Protein AF-A0A7S0JX53-F1 (afdb_monomer)

Organism: Cafeteria roenbergensis (NCBI:txid33653)

Mean predicted aligned error: 8.49 Å

Secondary structure (DSSP, 8-state):
-PPPPHHHHHHHHHHHTT-SSHHHHHHHHHHHHHHHIIIIIHHHHTTT---SSEEEEHHHHHTT---TT-PPPS-GGGGEEEEE-HHHHHHHHHHTTHHHHHHHHHHH---HHHHHHHHHHIIIIIS-TTS-HHHHHHHHHHHHHT--HHHHHHHHHHHHHHHHHHTSPPPPPS---

Structure (mmCIF, N/CA/C/O backbone):
data_AF-A0A7S0JX53-F1
#
_entry.id   AF-A0A7S0JX53-F1
#
loop_
_atom_site.group_PDB
_atom_site.id
_atom_site.type_symbol
_atom_site.label_atom_id
_atom_site.label_alt_id
_atom_site.label_comp_id
_atom_site.label_asym_id
_atom_site.label_entity_id
_atom_site.label_seq_id
_atom_site.pdbx_PDB_ins_code
_atom_site.Cartn_x
_atom_site.Cartn_y
_atom_site.Cartn_z
_atom_site.occupancy
_atom_site.B_iso_or_equiv
_atom_site.auth_seq_id
_atom_site.auth_comp_id
_atom_site.auth_asym_id
_atom_site.auth_atom_id
_atom_site.pdbx_PDB_model_num
ATOM 1 N N . ARG A 1 1 ? -10.192 -18.273 -23.465 1.00 41.59 1 ARG A N 1
ATOM 2 C CA . ARG A 1 1 ? -10.602 -17.527 -22.249 1.00 41.59 1 ARG A CA 1
ATOM 3 C C . ARG A 1 1 ? -10.005 -16.135 -22.372 1.00 41.59 1 ARG A C 1
ATOM 5 O O . ARG A 1 1 ? -8.791 -16.063 -22.488 1.00 41.59 1 ARG A O 1
ATOM 12 N N . ALA A 1 2 ? -10.813 -15.077 -22.441 1.00 48.72 2 ALA A N 1
ATOM 13 C CA . ALA A 1 2 ? -10.278 -13.715 -22.409 1.00 48.72 2 ALA A CA 1
ATOM 14 C C . ALA A 1 2 ? -9.595 -13.493 -21.048 1.00 48.72 2 ALA A C 1
ATOM 16 O O . ALA A 1 2 ? -10.185 -13.804 -20.013 1.00 48.72 2 ALA A O 1
ATOM 17 N N . SER A 1 3 ? -8.338 -13.054 -21.048 1.00 57.72 3 SER A N 1
ATOM 18 C CA . SER A 1 3 ? -7.619 -12.687 -19.829 1.00 57.72 3 SER A CA 1
ATOM 19 C C . SER A 1 3 ? -8.203 -11.382 -19.294 1.00 57.72 3 SER A C 1
ATOM 21 O O . SER A 1 3 ? -8.186 -10.380 -20.005 1.00 57.72 3 SER A O 1
ATOM 23 N N . VAL A 1 4 ? -8.727 -11.386 -18.068 1.00 66.94 4 VAL A N 1
ATOM 24 C CA . VAL A 1 4 ? -9.159 -10.148 -17.405 1.00 66.94 4 VAL A CA 1
ATOM 25 C C . VAL A 1 4 ? -7.912 -9.292 -17.134 1.00 66.94 4 VAL A C 1
ATOM 27 O O . VAL A 1 4 ? -6.962 -9.815 -16.544 1.00 66.94 4 VAL A O 1
ATOM 30 N N . PRO A 1 5 ? -7.875 -8.017 -17.559 1.00 78.25 5 PRO A N 1
ATOM 31 C CA . PRO A 1 5 ? -6.771 -7.115 -17.256 1.00 78.25 5 PRO A CA 1
ATOM 32 C C . PRO A 1 5 ? -6.529 -7.006 -15.747 1.00 78.25 5 PRO A C 1
ATOM 34 O O . PRO A 1 5 ? -7.465 -6.871 -14.960 1.00 78.25 5 PRO A O 1
ATOM 37 N N . MET A 1 6 ? -5.261 -7.015 -15.327 1.00 77.19 6 MET A N 1
ATOM 38 C CA . MET A 1 6 ? -4.889 -6.880 -13.911 1.00 77.19 6 MET A CA 1
ATOM 39 C C . MET A 1 6 ? -5.474 -5.607 -13.278 1.00 77.19 6 MET A C 1
ATOM 41 O O . MET A 1 6 ? -5.893 -5.636 -12.123 1.00 77.19 6 MET A O 1
ATOM 45 N N . ALA A 1 7 ? -5.556 -4.514 -14.042 1.00 79.00 7 ALA A N 1
ATOM 46 C CA . ALA A 1 7 ? -6.152 -3.256 -13.598 1.00 79.00 7 ALA A CA 1
ATOM 47 C C . ALA A 1 7 ? -7.625 -3.414 -13.178 1.00 79.00 7 ALA A C 1
ATOM 49 O O . ALA A 1 7 ? -8.011 -2.905 -12.127 1.00 79.00 7 ALA A O 1
ATOM 50 N N . ASP A 1 8 ? -8.415 -4.185 -13.929 1.00 84.44 8 ASP A N 1
ATOM 51 C CA . ASP A 1 8 ? -9.835 -4.410 -13.634 1.00 84.44 8 ASP A CA 1
ATOM 52 C C . ASP A 1 8 ? -10.011 -5.247 -12.363 1.00 84.44 8 ASP A C 1
ATOM 54 O O . ASP A 1 8 ? -10.883 -4.975 -11.534 1.00 84.44 8 ASP A O 1
ATOM 58 N N . VAL A 1 9 ? -9.137 -6.240 -12.162 1.00 85.94 9 VAL A N 1
ATOM 59 C CA . VAL A 1 9 ? -9.118 -7.046 -10.933 1.00 85.94 9 VAL A CA 1
ATOM 60 C C . VAL A 1 9 ? -8.765 -6.176 -9.727 1.00 85.94 9 VAL A C 1
ATOM 62 O O . VAL A 1 9 ? -9.438 -6.250 -8.699 1.00 85.94 9 VAL A O 1
ATOM 65 N N . LEU A 1 10 ? -7.741 -5.325 -9.842 1.00 87.75 10 LEU A N 1
ATOM 66 C CA . LEU A 1 10 ? -7.345 -4.426 -8.759 1.00 87.75 10 LEU A CA 1
ATOM 67 C C . LEU A 1 10 ? -8.442 -3.408 -8.447 1.00 87.75 10 LEU A C 1
ATOM 69 O O . LEU A 1 10 ? -8.732 -3.192 -7.272 1.00 87.75 10 LEU A O 1
ATOM 73 N N . ALA A 1 11 ? -9.099 -2.848 -9.463 1.00 88.44 11 ALA A N 1
ATOM 74 C CA . ALA A 1 11 ? -10.232 -1.946 -9.278 1.00 88.44 11 ALA A CA 1
ATOM 75 C C . ALA A 1 11 ? -11.382 -2.632 -8.519 1.00 88.44 11 ALA A C 1
ATOM 77 O O . ALA A 1 11 ? -11.898 -2.081 -7.546 1.00 88.44 11 ALA A O 1
ATOM 78 N N . ALA A 1 12 ? -11.721 -3.874 -8.880 1.00 90.56 12 ALA A N 1
ATOM 79 C CA . ALA A 1 12 ? -12.748 -4.647 -8.182 1.00 90.56 12 ALA A CA 1
ATOM 80 C C . ALA A 1 12 ? -12.392 -4.918 -6.706 1.00 90.56 12 ALA A C 1
ATOM 82 O O . ALA A 1 12 ? -13.258 -4.846 -5.831 1.00 90.56 12 ALA A O 1
ATOM 83 N N . VAL A 1 13 ? -11.120 -5.199 -6.395 1.00 92.38 13 VAL A N 1
ATOM 84 C CA . VAL A 1 13 ? -10.652 -5.319 -4.999 1.00 92.38 13 VAL A CA 1
ATOM 85 C C . VAL A 1 13 ? -10.682 -3.959 -4.288 1.00 92.38 13 VAL A C 1
ATOM 87 O O . VAL A 1 13 ? -11.046 -3.892 -3.114 1.00 92.38 13 VAL A O 1
ATOM 90 N N . GLY A 1 14 ? -10.367 -2.874 -4.997 1.00 91.88 14 GLY A N 1
ATOM 91 C CA . GLY A 1 14 ? -10.471 -1.494 -4.518 1.00 91.88 14 GLY A CA 1
ATOM 92 C C . GLY A 1 14 ? -11.865 -1.147 -4.005 1.00 91.88 14 GLY A C 1
ATOM 93 O O . GLY A 1 14 ? -11.999 -0.617 -2.903 1.00 91.88 14 GLY A O 1
ATOM 94 N N . GLU A 1 15 ? -12.914 -1.528 -4.733 1.00 92.38 15 GLU A N 1
ATOM 95 C CA . GLU A 1 15 ? -14.293 -1.297 -4.286 1.00 92.38 15 GLU A CA 1
ATOM 96 C C . GLU A 1 15 ? -14.630 -2.067 -3.001 1.00 92.38 15 GLU A C 1
ATOM 98 O O . GLU A 1 15 ? -15.291 -1.543 -2.101 1.00 92.38 15 GLU A O 1
ATOM 103 N N . ARG A 1 16 ? -14.072 -3.271 -2.827 1.00 94.06 16 ARG A N 1
ATOM 104 C CA . ARG A 1 16 ? -14.236 -4.058 -1.592 1.00 94.06 16 ARG A CA 1
ATOM 105 C C . ARG A 1 16 ? -13.545 -3.431 -0.379 1.00 94.06 16 ARG A C 1
ATOM 107 O O . ARG A 1 16 ? -13.939 -3.709 0.752 1.00 94.06 16 ARG A O 1
ATOM 114 N N . ALA A 1 17 ? -12.574 -2.536 -0.571 1.00 92.25 17 ALA A N 1
ATOM 115 C CA . ALA A 1 17 ? -11.992 -1.765 0.530 1.00 92.25 17 ALA A CA 1
ATOM 116 C C . ALA A 1 17 ? -12.999 -0.784 1.168 1.00 92.25 17 ALA A C 1
ATOM 118 O O . ALA A 1 17 ? -12.771 -0.309 2.282 1.00 92.25 17 ALA A O 1
ATOM 119 N N . ARG A 1 18 ? -14.129 -0.512 0.497 1.00 90.19 18 ARG A N 1
ATOM 120 C CA . ARG A 1 18 ? -15.233 0.336 0.978 1.00 90.19 18 ARG A CA 1
ATOM 121 C C . ARG A 1 18 ? -16.473 -0.460 1.406 1.00 90.19 18 ARG A C 1
ATOM 123 O O . ARG A 1 18 ? -17.509 0.137 1.688 1.00 90.19 18 ARG A O 1
ATOM 130 N N . ASP A 1 19 ? -16.375 -1.788 1.473 1.00 93.50 19 ASP A N 1
ATOM 131 C CA . ASP A 1 19 ? -17.486 -2.667 1.846 1.00 93.50 19 ASP A CA 1
ATOM 132 C C . ASP A 1 19 ? -18.039 -2.343 3.247 1.00 93.50 19 ASP A C 1
ATOM 134 O O . ASP A 1 19 ? -17.322 -1.849 4.121 1.00 93.50 19 ASP A O 1
ATOM 138 N N . ARG A 1 20 ? -19.313 -2.650 3.505 1.00 90.19 20 ARG A N 1
ATOM 139 C CA . ARG A 1 20 ? -19.935 -2.449 4.825 1.00 90.19 20 ARG A CA 1
ATOM 140 C C . ARG A 1 20 ? -19.324 -3.363 5.890 1.00 90.19 20 ARG A C 1
ATOM 142 O O . ARG A 1 20 ? -19.191 -2.950 7.044 1.00 90.19 20 ARG A O 1
ATOM 149 N N . HIS A 1 21 ? -18.899 -4.567 5.516 1.00 92.06 21 HIS A N 1
ATOM 150 C CA . HIS A 1 21 ? -18.352 -5.554 6.432 1.00 92.06 21 HIS A CA 1
ATOM 151 C C . HIS A 1 21 ? -16.854 -5.312 6.713 1.00 92.06 21 HIS A C 1
ATOM 153 O O . HIS A 1 21 ? -16.029 -5.357 5.795 1.00 92.06 21 HIS A O 1
ATOM 159 N N . PRO A 1 22 ? -16.447 -5.114 7.982 1.00 91.25 22 PRO A N 1
ATOM 160 C CA . PRO A 1 22 ? -15.059 -4.796 8.328 1.00 91.25 22 PRO A CA 1
ATOM 161 C C . PRO A 1 22 ? -14.062 -5.898 7.958 1.00 91.25 22 PRO A C 1
ATOM 163 O O . PRO A 1 22 ? -12.938 -5.591 7.563 1.00 91.25 22 PRO A O 1
ATOM 166 N N . GLY A 1 23 ? -14.468 -7.171 8.024 1.00 93.00 23 GLY A N 1
ATOM 167 C CA . GLY A 1 23 ? -13.636 -8.290 7.570 1.00 93.00 23 GLY A CA 1
ATOM 168 C C . GLY A 1 23 ? -13.305 -8.206 6.078 1.00 93.00 23 GLY A C 1
ATOM 169 O O . GLY A 1 23 ? -12.146 -8.341 5.703 1.00 93.00 23 GLY A O 1
ATOM 170 N N . VAL A 1 24 ? -14.288 -7.851 5.239 1.00 94.50 24 VAL A N 1
ATOM 171 C CA . VAL A 1 24 ? -14.088 -7.737 3.785 1.00 94.50 24 VAL A CA 1
ATOM 172 C C . VAL A 1 24 ? -13.147 -6.581 3.471 1.00 94.50 24 VAL A C 1
ATOM 174 O O . VAL A 1 24 ? -12.225 -6.744 2.672 1.00 94.50 24 VAL A O 1
ATOM 177 N N . ARG A 1 25 ? -13.321 -5.441 4.154 1.00 94.19 25 ARG A N 1
ATOM 178 C CA . ARG A 1 25 ? -12.402 -4.306 4.018 1.00 94.19 25 ARG A CA 1
ATOM 179 C C . ARG A 1 25 ? -10.971 -4.693 4.381 1.00 94.19 25 ARG A C 1
ATOM 181 O O . ARG A 1 25 ? -10.062 -4.346 3.636 1.00 94.19 25 ARG A O 1
ATOM 188 N N . LYS A 1 26 ? -10.762 -5.414 5.494 1.00 95.06 26 LYS A N 1
ATOM 189 C CA . LYS A 1 26 ? -9.428 -5.865 5.943 1.00 95.06 26 LYS A CA 1
ATOM 190 C C . LYS A 1 26 ? -8.742 -6.759 4.921 1.00 95.06 26 LYS A C 1
ATOM 192 O O . LYS A 1 26 ? -7.555 -6.558 4.655 1.00 95.06 26 LYS A O 1
ATOM 197 N N . ASP A 1 27 ? -9.472 -7.716 4.368 1.00 96.00 27 ASP A N 1
ATOM 198 C CA . ASP A 1 27 ? -8.931 -8.645 3.379 1.00 96.00 27 ASP A CA 1
ATOM 199 C C . ASP A 1 27 ? -8.588 -7.905 2.084 1.00 96.00 27 ASP A C 1
ATOM 201 O O . ASP A 1 27 ? -7.493 -8.073 1.549 1.00 96.00 27 ASP A O 1
ATOM 205 N N . ALA A 1 28 ? -9.467 -6.999 1.644 1.00 96.19 28 ALA A N 1
ATOM 206 C CA . ALA A 1 28 ? -9.244 -6.171 0.466 1.00 96.19 28 ALA A CA 1
ATOM 207 C C . ALA A 1 28 ? -7.993 -5.288 0.607 1.00 96.19 28 ALA A C 1
ATOM 209 O O . ALA A 1 28 ? -7.098 -5.362 -0.233 1.00 96.19 28 ALA A O 1
ATOM 210 N N . VAL A 1 29 ? -7.870 -4.503 1.688 1.00 96.44 29 VAL A N 1
ATOM 211 C CA . VAL A 1 29 ? -6.686 -3.641 1.882 1.00 96.44 29 VAL A CA 1
ATOM 212 C C . VAL A 1 29 ? -5.408 -4.444 2.096 1.00 96.44 29 VAL A C 1
ATOM 214 O O . VAL A 1 29 ? -4.339 -3.996 1.693 1.00 96.44 29 VAL A O 1
ATOM 217 N N . THR A 1 30 ? -5.505 -5.642 2.682 1.00 96.75 30 THR A N 1
ATOM 218 C CA . THR A 1 30 ? -4.361 -6.553 2.811 1.00 96.75 30 THR A CA 1
ATOM 219 C C . THR A 1 30 ? -3.891 -7.026 1.441 1.00 96.75 30 THR A C 1
ATOM 221 O O . THR A 1 30 ? -2.702 -6.922 1.152 1.00 96.75 30 THR A O 1
ATOM 224 N N . GLY A 1 31 ? -4.809 -7.495 0.592 1.00 95.81 31 GLY A N 1
ATOM 225 C CA . GLY A 1 31 ? -4.477 -7.943 -0.759 1.00 95.81 31 GLY A CA 1
ATOM 226 C C . GLY A 1 31 ? -3.878 -6.819 -1.603 1.00 95.81 31 GLY A C 1
ATOM 227 O O . GLY A 1 31 ? -2.835 -7.006 -2.222 1.00 95.81 31 GLY A O 1
ATOM 228 N N . LEU A 1 32 ? -4.473 -5.622 -1.560 1.00 96.31 32 LEU A N 1
ATOM 229 C CA . LEU A 1 32 ? -3.948 -4.451 -2.267 1.00 96.31 32 LEU A CA 1
ATOM 230 C C . LEU A 1 32 ? -2.533 -4.088 -1.795 1.00 96.31 32 LEU A C 1
ATOM 232 O O . LEU A 1 32 ? -1.635 -3.929 -2.620 1.00 96.31 32 LEU A O 1
ATOM 236 N N . ALA A 1 33 ? -2.302 -4.023 -0.481 1.00 96.75 33 ALA A N 1
ATOM 237 C CA . ALA A 1 33 ? -0.978 -3.736 0.064 1.00 96.75 33 ALA A CA 1
ATOM 238 C C . ALA A 1 33 ? 0.062 -4.800 -0.332 1.00 96.75 33 ALA A C 1
ATOM 240 O O . ALA A 1 33 ? 1.200 -4.458 -0.639 1.00 96.75 33 ALA A O 1
ATOM 241 N N . GLN A 1 34 ? -0.318 -6.081 -0.369 1.00 94.88 34 GLN A N 1
ATOM 242 C CA . GLN A 1 34 ? 0.567 -7.168 -0.801 1.00 94.88 34 GLN A CA 1
ATOM 243 C C . GLN A 1 34 ? 0.921 -7.086 -2.287 1.00 94.88 34 GLN A C 1
ATOM 245 O O . GLN A 1 34 ? 2.074 -7.340 -2.643 1.00 94.88 34 GLN A O 1
ATOM 250 N N . VAL A 1 35 ? -0.035 -6.708 -3.142 1.00 93.00 35 VAL A N 1
ATOM 251 C CA . VAL A 1 35 ? 0.242 -6.438 -4.559 1.00 93.00 35 VAL A CA 1
ATOM 252 C C . VAL A 1 35 ? 1.228 -5.284 -4.673 1.00 93.00 35 VAL A C 1
ATOM 254 O O . VAL A 1 35 ? 2.273 -5.465 -5.285 1.00 93.00 35 VAL A O 1
ATOM 257 N N . PHE A 1 36 ? 0.958 -4.152 -4.014 1.00 93.31 36 PHE A N 1
ATOM 258 C CA . PHE A 1 36 ? 1.854 -2.991 -4.012 1.00 93.31 36 PHE A CA 1
ATOM 259 C C . PHE A 1 36 ? 3.263 -3.345 -3.519 1.00 93.31 36 PHE A C 1
ATOM 261 O O . PHE A 1 36 ? 4.254 -2.916 -4.098 1.00 93.31 36 PHE A O 1
ATOM 268 N N . CYS A 1 37 ? 3.375 -4.174 -2.482 1.00 92.88 37 CYS A N 1
ATOM 269 C CA . CYS A 1 37 ? 4.662 -4.662 -2.000 1.00 92.88 37 CYS A CA 1
ATOM 270 C C . CYS A 1 37 ? 5.382 -5.517 -3.054 1.00 92.88 37 CYS A C 1
ATOM 272 O O . CYS A 1 37 ? 6.555 -5.306 -3.357 1.00 92.88 37 CYS A O 1
ATOM 274 N N . SER A 1 38 ? 4.660 -6.461 -3.656 1.00 89.50 38 SER A N 1
ATOM 275 C CA . SER A 1 38 ? 5.220 -7.404 -4.624 1.00 89.50 38 SER A CA 1
ATOM 276 C C . SER A 1 38 ? 5.610 -6.758 -5.948 1.00 89.50 38 SER A C 1
ATOM 278 O O . SER A 1 38 ? 6.456 -7.315 -6.641 1.00 89.50 38 SER A O 1
ATOM 280 N N . THR A 1 39 ? 5.006 -5.625 -6.298 1.00 87.44 39 THR A N 1
ATOM 281 C CA . THR A 1 39 ? 5.291 -4.907 -7.538 1.00 87.44 39 THR A CA 1
ATOM 282 C C . THR A 1 39 ? 6.166 -3.685 -7.294 1.00 87.44 39 THR A C 1
ATOM 284 O O . THR A 1 39 ? 7.281 -3.631 -7.787 1.00 87.44 39 THR A O 1
ATOM 287 N N . VAL A 1 40 ? 5.702 -2.728 -6.496 1.00 89.56 40 VAL A N 1
ATOM 288 C CA . VAL A 1 40 ? 6.316 -1.402 -6.351 1.00 89.56 40 VAL A CA 1
ATOM 289 C C . VAL A 1 40 ? 7.471 -1.429 -5.348 1.00 89.56 40 VAL A C 1
ATOM 291 O O . VAL A 1 40 ? 8.561 -0.953 -5.647 1.00 89.56 40 VAL A O 1
ATOM 294 N N . VAL A 1 41 ? 7.270 -2.011 -4.161 1.00 88.56 41 VAL A N 1
ATOM 295 C CA . VAL A 1 41 ? 8.306 -2.007 -3.106 1.00 88.56 41 VAL A CA 1
ATOM 296 C C . VAL A 1 41 ? 9.528 -2.829 -3.519 1.00 88.56 41 VAL A C 1
ATOM 298 O O . VAL A 1 41 ? 10.658 -2.449 -3.221 1.00 88.56 41 VAL A O 1
ATOM 301 N N . LYS A 1 42 ? 9.325 -3.933 -4.249 1.00 85.19 42 LYS A N 1
ATOM 302 C CA . LYS A 1 42 ? 10.434 -4.716 -4.814 1.00 85.19 42 LYS A CA 1
ATOM 303 C C . LYS A 1 42 ? 11.276 -3.933 -5.818 1.00 85.19 42 LYS A C 1
ATOM 305 O O . LYS A 1 42 ? 12.490 -4.100 -5.804 1.00 85.19 42 LYS A O 1
ATOM 310 N N . MET A 1 43 ? 10.668 -3.061 -6.626 1.00 85.75 43 MET A N 1
ATOM 311 C CA . MET A 1 43 ? 11.420 -2.185 -7.535 1.00 85.75 43 MET A CA 1
ATOM 312 C C . MET A 1 43 ? 12.321 -1.222 -6.761 1.00 85.75 43 MET A C 1
ATOM 314 O O . MET A 1 43 ? 13.450 -0.986 -7.175 1.00 85.75 43 MET A O 1
ATOM 318 N N . TRP A 1 44 ? 11.862 -0.706 -5.613 1.00 86.94 44 TRP A N 1
ATOM 319 C CA . TRP A 1 44 ? 12.694 0.163 -4.772 1.00 86.94 44 TRP A CA 1
ATOM 320 C C . TRP A 1 44 ? 13.924 -0.582 -4.253 1.00 86.94 44 TRP A C 1
ATOM 322 O O . TRP A 1 44 ? 15.022 -0.048 -4.323 1.00 86.94 44 TRP A O 1
ATOM 332 N N . MET A 1 45 ? 13.762 -1.839 -3.823 1.00 80.12 45 MET A N 1
ATOM 333 C CA . MET A 1 45 ? 14.875 -2.668 -3.337 1.00 80.12 45 MET A CA 1
ATOM 334 C C . MET A 1 45 ? 15.939 -2.963 -4.406 1.00 80.12 45 MET A C 1
ATOM 336 O O . MET A 1 45 ? 17.082 -3.222 -4.048 1.00 80.12 45 MET A O 1
ATOM 340 N N . GLY A 1 46 ? 15.587 -2.910 -5.694 1.00 72.81 46 GLY A N 1
ATOM 341 C CA . GLY A 1 46 ? 16.514 -3.091 -6.817 1.00 72.81 46 GLY A CA 1
ATOM 342 C C . GLY A 1 46 ? 17.193 -1.806 -7.305 1.00 72.81 46 GLY A C 1
ATOM 343 O O . GLY A 1 46 ? 17.833 -1.832 -8.347 1.00 72.81 46 GLY A O 1
ATOM 344 N N . CYS A 1 47 ? 17.045 -0.671 -6.608 1.00 64.31 47 CYS A N 1
ATOM 345 C CA . CYS A 1 47 ? 17.569 0.627 -7.064 1.00 64.31 47 CYS A CA 1
ATOM 346 C C . CYS A 1 47 ? 19.110 0.702 -7.143 1.00 64.31 47 CYS A C 1
ATOM 348 O O . CYS A 1 47 ? 19.630 1.607 -7.796 1.00 64.31 47 CYS A O 1
ATOM 350 N N . ASP A 1 48 ? 19.824 -0.231 -6.509 1.00 59.72 48 ASP A N 1
ATOM 351 C CA . ASP A 1 48 ? 21.291 -0.315 -6.554 1.00 59.72 48 ASP A CA 1
ATOM 352 C C . ASP A 1 48 ? 21.805 -1.145 -7.753 1.00 59.72 48 ASP A C 1
ATOM 354 O O . ASP A 1 48 ? 23.011 -1.320 -7.905 1.00 59.72 48 ASP A O 1
ATOM 358 N N . ASP A 1 49 ? 20.905 -1.676 -8.590 1.00 61.06 49 ASP A N 1
ATOM 359 C CA . ASP A 1 49 ? 21.245 -2.446 -9.788 1.00 61.06 49 ASP A CA 1
ATOM 360 C C . ASP A 1 49 ? 21.333 -1.515 -11.016 1.00 61.06 49 ASP A C 1
ATOM 362 O O . ASP A 1 49 ? 20.359 -0.839 -11.379 1.00 61.06 49 ASP A O 1
ATOM 366 N N . ASP A 1 50 ? 22.493 -1.500 -11.681 1.00 59.22 50 ASP A N 1
ATOM 367 C CA . ASP A 1 50 ? 22.764 -0.786 -12.945 1.00 59.22 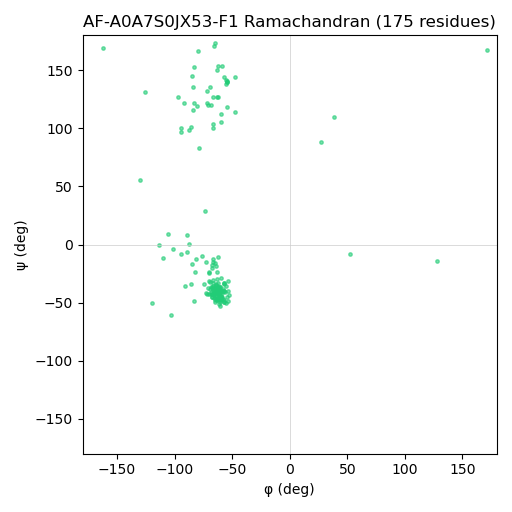50 ASP A CA 1
ATOM 368 C C . ASP A 1 50 ? 22.107 -1.476 -14.162 1.00 59.22 50 ASP A C 1
ATOM 370 O O . ASP A 1 50 ? 22.601 -1.425 -15.290 1.00 59.22 50 ASP A O 1
ATOM 374 N N . GLY A 1 51 ? 20.992 -2.168 -13.931 1.00 63.53 51 GLY A N 1
ATOM 375 C CA . GLY A 1 51 ? 20.263 -2.928 -14.933 1.00 63.53 51 GLY A CA 1
ATOM 376 C C . GLY A 1 51 ? 19.641 -2.071 -16.040 1.00 63.53 51 GLY A C 1
ATOM 377 O O . GLY A 1 51 ? 19.578 -0.841 -15.992 1.00 63.53 51 GLY A O 1
ATOM 378 N N . GLU A 1 52 ? 19.129 -2.756 -17.060 1.00 62.75 52 GLU A N 1
ATOM 379 C CA . GLU A 1 52 ? 18.486 -2.146 -18.222 1.00 62.75 52 GLU A CA 1
ATOM 380 C C . GLU A 1 52 ? 17.168 -1.445 -17.826 1.00 62.75 52 GLU A C 1
ATOM 382 O O . GLU A 1 52 ? 16.149 -2.091 -17.586 1.00 62.75 52 GLU A O 1
ATOM 387 N N . GLY A 1 53 ? 17.166 -0.111 -17.744 1.00 67.12 53 GLY A N 1
ATOM 388 C CA . GLY A 1 53 ? 15.962 0.681 -17.475 1.00 67.12 53 GLY A CA 1
ATOM 389 C C . GLY A 1 53 ? 16.253 2.159 -17.212 1.00 67.12 53 GLY A C 1
ATOM 390 O O . GLY A 1 53 ? 17.397 2.566 -17.022 1.00 67.12 53 GLY A O 1
ATOM 391 N N . ALA A 1 54 ? 15.209 2.989 -17.210 1.00 71.38 54 ALA A N 1
ATOM 392 C CA . ALA A 1 54 ? 15.348 4.418 -16.934 1.00 71.38 54 ALA A CA 1
ATOM 393 C C . ALA A 1 54 ? 15.318 4.682 -15.417 1.00 71.38 54 ALA A C 1
ATOM 395 O O . ALA A 1 54 ? 14.579 4.001 -14.699 1.00 71.38 54 ALA A O 1
ATOM 396 N N . PRO A 1 55 ? 16.071 5.665 -14.892 1.00 74.19 55 PRO A N 1
ATOM 397 C CA . PRO A 1 55 ? 15.918 6.079 -13.504 1.00 74.19 55 PRO A CA 1
ATOM 398 C C . PRO A 1 55 ? 14.506 6.637 -13.284 1.00 74.19 55 PRO A C 1
ATOM 400 O O . PRO A 1 55 ? 14.067 7.534 -13.995 1.00 74.19 55 PRO A O 1
ATOM 403 N N . LEU A 1 56 ? 13.794 6.114 -12.286 1.00 73.38 56 LEU A N 1
ATOM 404 C CA . LEU A 1 56 ? 12.590 6.735 -11.752 1.00 73.38 56 LEU A CA 1
ATOM 405 C C . LEU A 1 56 ? 13.020 7.744 -10.693 1.00 73.38 56 LEU A C 1
ATOM 407 O O . LEU A 1 56 ? 13.333 7.363 -9.559 1.00 73.38 56 LEU A O 1
ATOM 411 N N . ALA A 1 57 ? 13.045 9.023 -11.052 1.00 74.62 57 ALA A N 1
ATOM 412 C CA . ALA A 1 57 ? 13.333 10.079 -10.100 1.00 74.62 57 ALA A CA 1
ATOM 413 C C . ALA A 1 57 ? 12.072 10.455 -9.324 1.00 74.62 57 ALA A C 1
ATOM 415 O O . ALA A 1 57 ? 10.939 10.358 -9.808 1.00 74.62 57 ALA A O 1
ATOM 416 N N . LEU A 1 58 ? 12.272 10.959 -8.109 1.00 67.88 58 LEU A N 1
ATOM 417 C 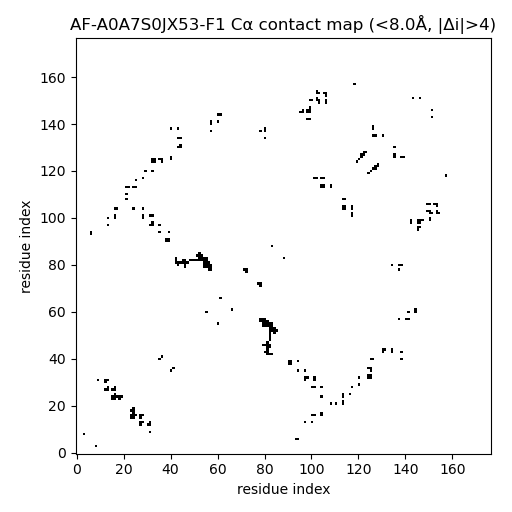CA . LEU A 1 58 ? 11.177 11.475 -7.302 1.00 67.88 58 LEU A CA 1
ATOM 418 C C . LEU A 1 58 ? 10.353 12.528 -8.075 1.00 67.88 58 LEU A C 1
ATOM 420 O O . LEU A 1 58 ? 9.126 12.512 -8.040 1.00 67.88 58 LEU A O 1
ATOM 424 N N . THR A 1 59 ? 11.016 13.403 -8.833 1.00 67.38 59 THR A N 1
ATOM 425 C CA . THR A 1 59 ? 10.399 14.449 -9.668 1.00 67.38 59 THR A CA 1
ATOM 426 C C . THR A 1 59 ? 9.411 13.912 -10.701 1.00 67.38 59 THR A C 1
ATOM 428 O O . THR A 1 59 ? 8.390 14.559 -10.949 1.00 67.38 59 THR A O 1
ATOM 431 N N . ASP A 1 60 ? 9.657 12.718 -11.242 1.00 68.38 60 ASP A N 1
ATOM 432 C CA . ASP A 1 60 ? 8.812 12.094 -12.268 1.00 68.38 60 ASP A CA 1
ATOM 433 C C . ASP A 1 60 ? 7.463 11.640 -11.708 1.00 68.38 60 ASP A C 1
ATOM 435 O O . ASP A 1 60 ? 6.477 11.533 -12.438 1.00 68.38 60 ASP A O 1
ATOM 439 N N . LEU A 1 61 ? 7.410 11.393 -10.399 1.00 65.38 61 LEU A N 1
ATOM 440 C CA . LEU A 1 61 ? 6.198 11.006 -9.680 1.00 65.38 61 LEU A CA 1
ATOM 441 C C . LEU A 1 61 ? 5.339 12.216 -9.310 1.00 65.38 61 LEU A C 1
ATOM 443 O O . LEU A 1 61 ? 4.131 12.091 -9.111 1.00 65.38 61 LEU A O 1
ATOM 447 N N . PHE A 1 62 ? 5.952 13.396 -9.215 1.00 60.66 62 PHE A N 1
ATOM 448 C CA . PHE A 1 62 ? 5.281 14.612 -8.771 1.00 60.66 62 PHE A CA 1
ATOM 449 C C . PHE A 1 62 ? 4.728 15.478 -9.900 1.00 60.66 62 PHE A C 1
ATOM 451 O O . PHE A 1 62 ? 4.005 16.414 -9.578 1.00 60.66 62 PHE A O 1
ATOM 458 N N . GLY A 1 63 ? 5.015 15.186 -11.177 1.00 51.69 63 GLY A N 1
ATOM 459 C CA . GLY A 1 63 ? 4.438 15.831 -12.371 1.00 51.69 63 GLY A CA 1
ATOM 460 C C . GLY A 1 63 ? 3.973 17.282 -12.166 1.00 51.69 63 GLY A C 1
ATOM 461 O O . GLY A 1 63 ? 2.823 17.512 -11.807 1.00 51.69 63 GLY A O 1
ATOM 462 N N . ASN A 1 64 ? 4.852 18.274 -12.348 1.00 42.84 64 ASN A N 1
ATOM 463 C CA . ASN A 1 64 ? 4.620 19.717 -12.113 1.00 42.84 64 ASN A CA 1
ATOM 464 C C . ASN A 1 64 ? 4.059 20.146 -10.734 1.00 42.84 64 ASN A C 1
ATOM 466 O O . ASN A 1 64 ? 4.058 21.344 -10.436 1.00 42.84 64 ASN A O 1
ATOM 470 N N . ARG A 1 65 ? 3.633 19.238 -9.846 1.00 46.56 65 ARG A N 1
ATOM 471 C CA . ARG A 1 65 ? 3.261 19.554 -8.463 1.00 46.56 65 ARG A CA 1
ATOM 472 C C . ARG A 1 65 ? 4.543 19.692 -7.661 1.00 46.56 65 ARG A C 1
ATOM 474 O O . ARG A 1 65 ? 5.004 18.750 -7.027 1.00 46.56 65 ARG A O 1
ATOM 481 N N . ARG A 1 66 ? 5.13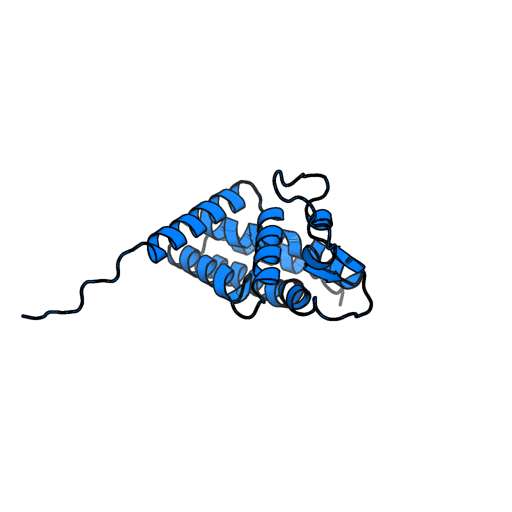9 20.885 -7.726 1.00 42.88 66 ARG A N 1
ATOM 482 C CA . ARG A 1 66 ? 6.328 21.245 -6.947 1.00 42.88 66 ARG A CA 1
ATOM 483 C C . ARG A 1 66 ? 6.120 20.834 -5.488 1.00 42.88 66 ARG A C 1
ATOM 485 O O . ARG A 1 66 ? 5.282 21.406 -4.790 1.00 42.88 66 ARG A O 1
ATOM 492 N N . LEU A 1 67 ? 6.912 19.877 -5.015 1.00 45.47 67 LEU A N 1
ATOM 493 C CA . LEU A 1 67 ? 7.185 19.768 -3.592 1.00 45.47 67 LEU A CA 1
ATOM 494 C C . LEU A 1 67 ? 7.985 21.014 -3.210 1.00 45.47 67 LEU A C 1
ATOM 496 O O . LEU A 1 67 ? 9.181 21.105 -3.478 1.00 45.47 67 LEU A O 1
ATOM 500 N N . HIS A 1 68 ? 7.322 22.011 -2.629 1.00 38.44 68 HIS A N 1
ATOM 501 C CA . HIS A 1 68 ? 8.021 23.124 -1.998 1.00 38.44 68 HIS A CA 1
ATOM 502 C C . HIS A 1 68 ? 8.913 22.560 -0.880 1.00 38.44 68 HIS A C 1
ATOM 504 O O . HIS A 1 68 ? 8.403 22.155 0.159 1.00 38.44 68 HIS A O 1
ATOM 510 N N . GLY A 1 69 ? 10.231 22.513 -1.102 1.00 41.38 69 GLY A N 1
ATOM 511 C CA . GLY A 1 69 ? 11.213 22.220 -0.050 1.00 41.38 69 GLY A CA 1
ATOM 512 C C . GLY A 1 69 ? 12.225 21.109 -0.336 1.00 41.38 69 GLY A C 1
ATOM 513 O O . GLY A 1 69 ? 13.232 21.060 0.359 1.00 41.38 69 GLY A O 1
ATOM 514 N N . LEU A 1 70 ? 12.032 20.270 -1.359 1.00 42.22 70 LEU A N 1
ATOM 515 C CA . LEU A 1 70 ? 13.083 19.351 -1.816 1.00 42.22 70 LEU A CA 1
ATOM 516 C C . LEU A 1 70 ? 13.833 20.021 -2.968 1.00 42.22 70 LEU A C 1
ATOM 518 O O . LEU A 1 70 ? 13.359 20.034 -4.102 1.00 42.22 70 LEU A O 1
ATOM 522 N N . ARG A 1 71 ? 14.973 20.655 -2.673 1.00 41.78 71 ARG A N 1
ATOM 523 C CA . ARG A 1 71 ? 15.912 21.038 -3.734 1.00 41.78 71 ARG A CA 1
ATOM 524 C C . ARG A 1 71 ? 16.524 19.745 -4.288 1.00 41.78 71 ARG A C 1
ATOM 526 O O . ARG A 1 71 ? 16.883 18.898 -3.469 1.00 41.78 71 ARG A O 1
ATOM 533 N N . PRO A 1 72 ? 16.646 19.575 -5.616 1.00 44.25 72 PRO A N 1
ATOM 534 C CA . PRO A 1 72 ? 17.519 18.544 -6.160 1.00 44.25 72 PRO A CA 1
ATOM 535 C C . PRO A 1 72 ? 18.905 18.769 -5.552 1.00 44.25 72 PRO A C 1
ATOM 537 O O . PRO A 1 72 ? 19.452 19.868 -5.669 1.00 44.25 72 PRO A O 1
ATOM 540 N N . GLY A 1 73 ? 19.410 17.786 -4.808 1.00 46.25 73 GLY A N 1
ATOM 541 C CA . GLY A 1 73 ? 20.831 17.747 -4.490 1.00 46.25 73 GLY A CA 1
ATOM 542 C C . GLY A 1 73 ? 21.601 17.588 -5.797 1.00 46.25 73 GLY A C 1
ATOM 543 O O . GLY A 1 73 ? 21.077 17.016 -6.748 1.00 46.25 73 GLY A O 1
ATOM 544 N N . GLU A 1 74 ? 22.819 18.114 -5.849 1.00 47.66 74 GLU A N 1
ATOM 545 C CA . GLU A 1 74 ? 23.681 18.090 -7.040 1.00 47.66 74 GLU A CA 1
ATOM 546 C C . GLU A 1 74 ? 24.045 16.653 -7.486 1.00 47.66 74 GLU A C 1
ATOM 548 O O . GLU A 1 74 ? 24.489 16.456 -8.613 1.00 47.66 74 GLU A O 1
ATOM 553 N N . ASP A 1 75 ? 23.751 15.648 -6.650 1.00 50.84 75 ASP A N 1
ATOM 554 C CA . ASP A 1 75 ? 23.832 14.220 -6.956 1.00 50.84 75 ASP A CA 1
ATOM 555 C C . ASP A 1 75 ? 22.469 13.670 -7.424 1.00 50.84 75 ASP A C 1
ATOM 557 O O . ASP A 1 75 ? 21.596 13.345 -6.610 1.00 50.84 75 ASP A O 1
ATOM 561 N N . GLU A 1 76 ? 22.278 13.506 -8.738 1.00 51.03 76 GLU A N 1
ATOM 562 C CA . GLU A 1 76 ? 21.073 12.886 -9.329 1.00 51.03 76 GLU A CA 1
ATOM 563 C C . GLU A 1 76 ? 20.767 11.495 -8.733 1.00 51.03 76 GLU A C 1
ATOM 565 O O . GLU A 1 76 ? 19.601 11.132 -8.538 1.00 51.03 76 GLU A O 1
ATOM 570 N N . THR A 1 77 ? 21.803 10.752 -8.332 1.00 51.66 77 THR A N 1
ATOM 571 C CA . THR A 1 77 ? 21.721 9.462 -7.625 1.00 51.66 77 THR A CA 1
ATOM 572 C C . THR A 1 77 ? 20.989 9.543 -6.286 1.00 51.66 77 THR A C 1
ATOM 574 O O . THR A 1 77 ? 20.341 8.577 -5.895 1.00 51.66 77 THR A O 1
ATOM 577 N N . SER A 1 78 ? 21.008 10.691 -5.601 1.00 57.25 78 SER A N 1
ATOM 578 C CA . SER A 1 78 ? 20.381 10.862 -4.280 1.00 57.25 78 SER A CA 1
ATOM 579 C C . SER A 1 78 ? 18.844 10.913 -4.338 1.00 57.25 78 SER A C 1
ATOM 581 O O . SER A 1 78 ? 18.163 10.764 -3.323 1.00 57.25 78 SER A O 1
ATOM 583 N N . THR A 1 79 ? 18.271 11.106 -5.534 1.00 66.94 79 THR A N 1
ATOM 584 C CA . THR A 1 79 ? 16.813 11.226 -5.747 1.00 66.94 79 THR A CA 1
ATOM 585 C C . THR A 1 79 ? 16.197 10.081 -6.553 1.0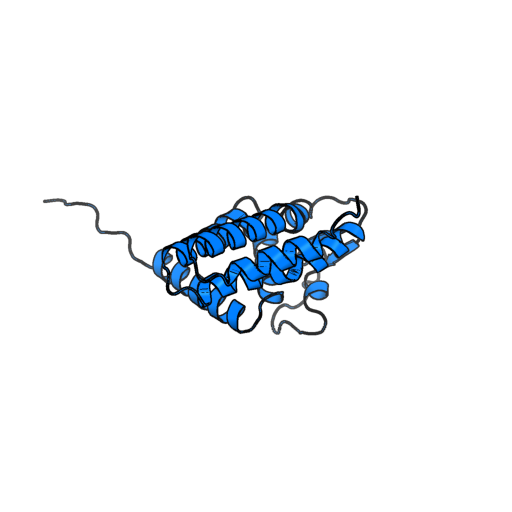0 66.94 79 THR A C 1
ATOM 587 O O . THR A 1 79 ? 14.977 10.066 -6.765 1.00 66.94 79 THR A O 1
ATOM 590 N N . ARG A 1 80 ? 17.021 9.118 -6.983 1.00 74.00 80 ARG A N 1
ATOM 591 C CA . ARG A 1 80 ? 16.588 7.928 -7.718 1.00 74.00 80 ARG A CA 1
ATOM 592 C C . ARG A 1 80 ? 15.845 6.988 -6.771 1.00 74.00 80 ARG A C 1
ATOM 594 O O . ARG A 1 80 ? 16.379 6.579 -5.746 1.00 74.00 80 ARG A O 1
ATOM 601 N N . LEU A 1 81 ? 14.596 6.668 -7.103 1.00 77.56 81 LEU A N 1
ATOM 602 C CA . LEU A 1 81 ? 13.762 5.748 -6.327 1.00 77.56 81 LEU A CA 1
ATOM 603 C C . LEU A 1 81 ? 13.905 4.297 -6.806 1.00 77.56 81 LEU A C 1
ATOM 605 O O . LEU A 1 81 ? 13.802 3.378 -5.997 1.00 77.56 81 LEU A O 1
ATOM 609 N N . ALA A 1 82 ? 14.071 4.099 -8.114 1.00 81.62 82 ALA A N 1
ATOM 610 C CA . ALA A 1 82 ? 14.263 2.794 -8.743 1.00 81.62 82 ALA A CA 1
ATOM 611 C C . ALA A 1 82 ? 14.843 2.951 -10.158 1.00 81.62 82 ALA A C 1
ATOM 613 O O . ALA A 1 82 ? 14.836 4.046 -10.726 1.00 81.62 82 ALA A O 1
ATOM 614 N N . THR A 1 83 ? 15.280 1.845 -10.752 1.00 81.31 83 THR A N 1
ATOM 615 C CA . THR A 1 83 ? 15.431 1.699 -12.207 1.00 81.31 83 THR A CA 1
ATOM 616 C C . THR A 1 83 ? 14.182 0.996 -12.728 1.00 81.31 83 THR A C 1
ATOM 618 O O . THR A 1 83 ? 13.799 -0.035 -12.183 1.00 81.31 83 THR A O 1
ATOM 621 N N . VAL A 1 84 ? 13.503 1.569 -13.724 1.00 80.31 84 VAL A N 1
ATOM 622 C CA . VAL A 1 84 ? 12.212 1.063 -14.213 1.00 80.31 84 VAL A CA 1
ATOM 623 C C . VAL A 1 84 ? 12.236 0.813 -15.714 1.00 80.31 84 VAL A C 1
ATOM 625 O O . VAL A 1 84 ? 12.629 1.668 -16.512 1.00 80.31 84 VAL A O 1
ATOM 628 N N . THR A 1 85 ? 11.771 -0.367 -16.111 1.00 84.88 85 THR A N 1
ATOM 629 C CA . THR A 1 85 ? 11.467 -0.692 -17.506 1.00 84.88 85 THR A CA 1
ATOM 630 C C . THR A 1 85 ? 10.103 -0.111 -17.914 1.00 84.88 85 THR A C 1
ATOM 632 O O . THR A 1 85 ? 9.294 0.268 -17.058 1.00 84.88 85 THR A O 1
ATOM 635 N N . PRO A 1 86 ? 9.765 -0.071 -19.216 1.00 81.00 86 PRO A N 1
ATOM 636 C CA . PRO A 1 86 ? 8.418 0.302 -19.656 1.00 81.00 86 PRO A CA 1
ATOM 637 C C . PRO A 1 86 ? 7.309 -0.588 -19.068 1.00 81.00 86 PRO A C 1
ATOM 639 O O . PRO A 1 86 ? 6.213 -0.104 -18.782 1.00 81.00 86 PRO A O 1
ATOM 642 N N . ALA A 1 87 ? 7.592 -1.877 -18.849 1.00 81.88 87 ALA A N 1
ATOM 643 C CA . ALA A 1 87 ? 6.657 -2.798 -18.207 1.00 81.88 87 ALA A CA 1
ATOM 644 C C . ALA A 1 87 ? 6.454 -2.444 -16.726 1.00 81.88 87 ALA A C 1
ATOM 646 O O . ALA A 1 87 ? 5.315 -2.397 -16.257 1.00 81.88 87 ALA A O 1
ATOM 647 N N . ASP A 1 88 ? 7.533 -2.109 -16.014 1.00 82.56 88 ASP A N 1
ATOM 648 C CA . ASP A 1 88 ? 7.459 -1.651 -14.624 1.00 82.56 88 ASP A CA 1
ATOM 649 C C . ASP A 1 88 ? 6.652 -0.363 -14.513 1.00 82.56 88 ASP A C 1
ATOM 651 O O . ASP A 1 88 ? 5.819 -0.227 -13.617 1.00 82.56 88 ASP A O 1
ATOM 655 N N . ARG A 1 89 ? 6.824 0.562 -15.465 1.00 81.88 89 ARG A N 1
ATOM 656 C CA . ARG A 1 89 ? 6.058 1.809 -15.489 1.00 81.88 89 ARG A CA 1
ATOM 657 C C . ARG A 1 89 ? 4.558 1.561 -15.621 1.00 81.88 89 ARG A C 1
ATOM 659 O O . ARG A 1 89 ? 3.788 2.153 -14.870 1.00 81.88 89 ARG A O 1
ATOM 666 N N . ALA A 1 90 ? 4.145 0.641 -16.492 1.00 82.44 90 ALA A N 1
ATOM 667 C CA . ALA A 1 90 ? 2.737 0.264 -16.613 1.00 82.44 90 ALA A CA 1
ATOM 668 C C . ALA A 1 90 ? 2.177 -0.320 -15.301 1.00 82.44 90 ALA A C 1
ATOM 670 O O . ALA A 1 90 ? 1.027 -0.065 -14.938 1.00 82.44 90 ALA A O 1
ATOM 671 N N . VAL A 1 91 ? 2.990 -1.077 -14.558 1.00 83.12 91 VAL A N 1
ATOM 672 C CA . VAL A 1 91 ? 2.610 -1.622 -13.247 1.00 83.12 91 VAL A CA 1
ATOM 673 C C . VAL A 1 91 ? 2.515 -0.525 -12.184 1.00 83.12 91 VAL A C 1
ATOM 675 O O . VAL A 1 91 ? 1.556 -0.522 -11.408 1.00 83.12 91 VAL A O 1
ATOM 678 N N . LEU A 1 92 ? 3.461 0.420 -12.160 1.00 83.19 92 LEU A N 1
ATOM 679 C CA . LEU A 1 92 ? 3.409 1.598 -11.289 1.00 83.19 92 LEU A CA 1
ATOM 680 C C . LEU A 1 92 ? 2.129 2.397 -11.542 1.00 83.19 92 LEU A C 1
ATOM 682 O O . LEU A 1 92 ? 1.403 2.699 -10.596 1.00 83.19 92 LEU A O 1
ATOM 686 N N . ASP A 1 93 ? 1.803 2.656 -12.806 1.00 82.81 93 ASP A N 1
ATOM 687 C CA . ASP A 1 93 ? 0.599 3.390 -13.190 1.00 82.81 93 ASP A CA 1
ATOM 688 C C . ASP A 1 93 ? -0.679 2.621 -12.802 1.00 82.81 93 ASP A C 1
ATOM 690 O O . ASP A 1 93 ? -1.643 3.218 -12.323 1.00 82.81 93 ASP A O 1
ATOM 694 N N . ALA A 1 94 ? -0.697 1.289 -12.909 1.00 83.44 94 ALA A N 1
ATOM 695 C CA . ALA A 1 94 ? -1.844 0.478 -12.491 1.00 83.44 94 ALA A CA 1
ATOM 696 C C . ALA A 1 94 ? -2.034 0.425 -10.960 1.00 83.44 94 ALA A C 1
ATOM 698 O O . ALA A 1 94 ? -3.167 0.312 -10.482 1.00 83.44 94 ALA A O 1
ATOM 699 N N . ALA A 1 95 ? -0.944 0.504 -10.190 1.00 87.56 95 ALA A N 1
ATOM 700 C CA . ALA A 1 95 ? -0.945 0.374 -8.732 1.00 87.56 95 ALA A CA 1
ATOM 701 C C . ALA A 1 95 ? -0.855 1.715 -7.979 1.00 87.56 95 ALA A C 1
ATOM 703 O O . ALA A 1 95 ? -0.940 1.718 -6.749 1.00 87.56 95 ALA A O 1
ATOM 704 N N . HIS A 1 96 ? -0.711 2.848 -8.677 1.00 87.62 96 HIS A N 1
ATOM 705 C CA . HIS A 1 96 ? -0.437 4.149 -8.052 1.00 87.62 96 HIS A CA 1
ATOM 706 C C . HIS A 1 96 ? -1.485 4.560 -7.008 1.00 87.62 96 HIS A C 1
ATOM 708 O O . HIS A 1 96 ? -1.148 5.203 -6.026 1.00 87.62 96 HIS A O 1
ATOM 714 N N . TRP A 1 97 ? -2.751 4.183 -7.188 1.00 92.06 97 TRP A N 1
ATOM 715 C CA . TRP A 1 97 ? -3.856 4.556 -6.298 1.00 92.06 97 TRP A CA 1
ATOM 716 C C . TRP A 1 97 ? -3.956 3.674 -5.042 1.00 92.06 97 TRP A C 1
ATOM 718 O O . TRP A 1 97 ? -4.686 4.007 -4.105 1.00 92.06 97 TRP A O 1
ATOM 728 N N . VAL A 1 98 ? -3.245 2.541 -5.001 1.00 94.94 98 VAL A N 1
ATOM 729 C CA . VAL A 1 98 ? -3.344 1.553 -3.917 1.00 94.94 98 VAL A CA 1
ATOM 730 C C . VAL A 1 98 ? -3.035 2.148 -2.538 1.00 94.94 98 VAL A C 1
ATOM 732 O O . VAL A 1 98 ? -3.825 1.908 -1.617 1.00 94.94 98 VAL A O 1
ATOM 735 N N . PRO A 1 99 ? -1.958 2.939 -2.348 1.00 95.06 99 PRO A N 1
ATOM 736 C CA . PRO A 1 99 ? -1.686 3.550 -1.053 1.00 95.06 99 PRO A CA 1
ATOM 737 C C . PRO A 1 99 ? -2.840 4.421 -0.552 1.00 95.06 99 PRO A C 1
ATOM 739 O O . PRO A 1 99 ? -3.195 4.354 0.627 1.00 95.06 99 PRO A O 1
ATOM 742 N N . ASP A 1 100 ? -3.470 5.188 -1.448 1.00 95.25 100 ASP A N 1
ATOM 743 C CA . ASP A 1 100 ? -4.626 6.010 -1.101 1.00 95.25 100 ASP A CA 1
ATOM 744 C C . ASP A 1 100 ? -5.820 5.160 -0.669 1.00 95.25 100 ASP A C 1
ATOM 746 O O . ASP A 1 100 ? -6.420 5.447 0.364 1.00 95.25 100 ASP A O 1
ATOM 750 N N . ALA A 1 101 ? -6.130 4.074 -1.379 1.00 94.88 101 ALA A N 1
ATOM 751 C CA . ALA A 1 101 ? -7.223 3.182 -0.994 1.00 94.88 101 ALA A CA 1
ATOM 752 C C . ALA A 1 101 ? -7.004 2.542 0.387 1.00 94.88 101 ALA A C 1
ATOM 754 O O . ALA A 1 101 ? -7.925 2.507 1.210 1.00 94.88 101 ALA A O 1
ATOM 755 N N . VAL A 1 102 ? -5.778 2.090 0.672 1.00 96.00 102 VAL A N 1
ATOM 756 C CA . VAL A 1 102 ? -5.402 1.518 1.975 1.00 96.00 102 VAL A CA 1
ATOM 757 C C . VAL A 1 102 ? -5.575 2.554 3.095 1.00 96.00 102 VAL A C 1
ATOM 759 O O . VAL A 1 102 ? -6.174 2.261 4.132 1.00 96.00 102 VAL A O 1
ATOM 762 N N . LEU A 1 103 ? -5.114 3.790 2.889 1.00 95.19 103 LEU A N 1
ATOM 763 C CA . LEU A 1 103 ? -5.215 4.866 3.884 1.00 95.19 103 LEU A CA 1
ATOM 764 C C . LEU A 1 103 ? -6.634 5.428 4.021 1.00 95.19 103 LEU A C 1
ATOM 766 O O . LEU A 1 103 ? -7.065 5.767 5.126 1.00 95.19 103 LEU A O 1
ATOM 770 N N . CYS A 1 104 ? -7.404 5.480 2.941 1.00 93.69 104 CYS A N 1
ATOM 771 C CA . CYS A 1 104 ? -8.810 5.854 2.989 1.00 93.69 104 CYS A CA 1
ATOM 772 C C . CYS A 1 104 ? -9.613 4.871 3.849 1.00 93.69 104 CYS A C 1
ATOM 774 O O . CYS A 1 104 ? -10.451 5.318 4.630 1.00 93.69 104 CYS A O 1
ATOM 776 N N . ALA A 1 105 ? -9.303 3.569 3.818 1.00 90.12 105 ALA A N 1
ATOM 777 C CA . ALA A 1 105 ? -9.935 2.587 4.704 1.00 90.12 105 ALA A CA 1
ATOM 778 C C . ALA A 1 105 ? -9.644 2.837 6.197 1.00 90.12 105 ALA A C 1
ATOM 780 O O . ALA A 1 105 ? -10.484 2.539 7.050 1.00 90.12 105 ALA A O 1
ATOM 781 N N . PHE A 1 106 ? -8.487 3.426 6.525 1.00 87.81 106 PHE A N 1
ATOM 782 C CA . PHE A 1 106 ? -8.174 3.887 7.881 1.00 87.81 106 PHE A CA 1
ATOM 783 C C . PHE A 1 106 ? -8.998 5.117 8.279 1.00 87.81 106 PHE A C 1
ATOM 785 O O . PHE A 1 106 ? -9.405 5.227 9.434 1.00 87.81 106 PHE A O 1
ATOM 792 N N . ALA A 1 107 ? -9.247 6.042 7.347 1.00 83.88 107 ALA A N 1
ATOM 793 C CA . ALA A 1 107 ? -10.050 7.238 7.598 1.00 83.88 107 ALA A CA 1
ATOM 794 C C . ALA A 1 107 ? -11.544 6.949 7.753 1.00 83.88 107 ALA A C 1
ATOM 796 O O . ALA A 1 107 ? -12.183 7.535 8.622 1.00 83.88 107 ALA A O 1
ATOM 797 N N . SER A 1 108 ? -12.087 6.082 6.901 1.00 78.38 108 SER A N 1
ATOM 798 C CA . SER A 1 108 ? -13.521 5.803 6.825 1.00 78.38 108 SER A CA 1
ATOM 799 C C . SER A 1 108 ? -13.987 4.743 7.823 1.00 78.38 108 SER A C 1
ATOM 801 O O . SER A 1 108 ? -15.179 4.653 8.110 1.00 78.38 108 SER A O 1
ATOM 803 N N . SER A 1 109 ? -13.073 3.947 8.389 1.00 71.62 109 SER A N 1
ATOM 804 C CA . SER A 1 109 ? -13.440 2.932 9.376 1.00 71.62 109 SER A CA 1
ATOM 805 C C . SER A 1 109 ? -13.540 3.524 10.780 1.00 71.62 109 SER A C 1
ATOM 807 O O . SER A 1 109 ? -12.531 3.881 11.389 1.00 71.62 109 SER A O 1
ATOM 809 N N . GLY A 1 110 ? -14.747 3.498 11.350 1.00 77.75 110 GLY A N 1
ATOM 810 C CA . GLY A 1 110 ? -14.940 3.560 12.807 1.00 77.75 110 GLY A CA 1
ATOM 811 C C . GLY A 1 110 ? -14.415 2.311 13.535 1.00 77.75 110 GLY A C 1
ATOM 812 O O . GLY A 1 110 ? -14.260 2.314 14.751 1.00 77.75 110 GLY A O 1
ATOM 813 N N . ASP A 1 111 ? -14.102 1.247 12.791 1.00 88.12 111 ASP A N 1
ATOM 814 C CA . ASP A 1 111 ? -13.617 -0.027 13.315 1.00 88.12 111 ASP A CA 1
ATOM 815 C C . ASP A 1 111 ? -12.110 0.010 13.631 1.00 88.12 111 ASP A C 1
ATOM 817 O O . ASP A 1 111 ? -11.257 0.196 12.753 1.00 88.12 111 ASP A O 1
ATOM 821 N N . ARG A 1 112 ? -11.776 -0.222 14.905 1.00 89.50 112 ARG A N 1
ATOM 822 C CA . ARG A 1 112 ? -10.397 -0.215 15.405 1.00 89.50 112 ARG A CA 1
ATOM 823 C C . ARG A 1 112 ? -9.531 -1.322 14.801 1.00 89.50 112 ARG A C 1
ATOM 825 O O . ARG A 1 112 ? -8.339 -1.103 14.596 1.00 89.50 112 ARG A O 1
ATOM 832 N N . SER A 1 113 ? -10.103 -2.486 14.509 1.00 90.94 113 SER A N 1
ATOM 833 C CA . SER A 1 113 ? -9.377 -3.622 13.941 1.00 90.94 113 SER A CA 1
ATOM 834 C C . SER A 1 113 ? -8.912 -3.339 12.510 1.00 90.94 113 SER A C 1
ATOM 836 O O . SER A 1 113 ? -7.796 -3.711 12.147 1.00 90.94 113 SER A O 1
ATOM 838 N N . VAL A 1 114 ? -9.719 -2.619 11.720 1.00 92.00 114 VAL A N 1
ATOM 839 C CA . VAL A 1 114 ? -9.334 -2.166 10.374 1.00 92.00 114 VAL A CA 1
ATOM 840 C C . VAL A 1 114 ? -8.219 -1.129 10.476 1.00 92.00 114 VAL A C 1
ATOM 842 O O . VAL A 1 114 ? -7.213 -1.235 9.781 1.00 92.00 114 VAL A O 1
ATOM 845 N N . GLN A 1 115 ? -8.348 -0.165 11.393 1.00 91.94 115 GLN A N 1
ATOM 846 C CA . GLN A 1 115 ? -7.324 0.861 11.599 1.00 91.94 115 GLN A CA 1
ATOM 847 C C . GLN A 1 115 ? -5.969 0.261 11.998 1.00 91.94 115 GLN A C 1
ATOM 849 O O . GLN A 1 115 ? -4.948 0.637 11.429 1.00 91.94 115 GLN A O 1
ATOM 854 N N . LEU A 1 116 ? -5.949 -0.673 12.956 1.00 91.62 116 LEU A N 1
ATOM 855 C CA . LEU A 1 116 ? -4.720 -1.363 13.365 1.00 91.62 116 LEU A CA 1
ATOM 856 C C . LEU A 1 116 ? -4.123 -2.167 12.212 1.00 91.62 116 LEU A C 1
ATOM 858 O O . LEU A 1 116 ? -2.908 -2.149 12.022 1.00 91.62 116 LEU A O 1
ATOM 862 N N . ARG A 1 117 ? -4.971 -2.817 11.407 1.00 94.75 117 ARG A N 1
ATOM 863 C CA . ARG A 1 117 ? -4.506 -3.544 10.230 1.00 94.75 117 ARG A CA 1
ATOM 864 C C . ARG A 1 117 ? -3.834 -2.614 9.226 1.00 94.75 117 ARG A C 1
ATOM 866 O O . ARG A 1 117 ? -2.750 -2.933 8.763 1.00 94.75 117 ARG A O 1
ATOM 873 N N . VAL A 1 118 ? -4.426 -1.460 8.923 1.00 94.62 118 VAL A N 1
ATOM 874 C CA . VAL A 1 118 ? -3.810 -0.491 8.003 1.00 94.62 118 VAL A CA 1
ATOM 875 C C . VAL A 1 118 ? -2.466 0.009 8.532 1.00 94.62 118 VAL A C 1
ATOM 877 O O . VAL A 1 118 ? -1.520 0.083 7.759 1.00 94.62 118 VAL A O 1
ATOM 880 N N . VAL A 1 119 ? -2.341 0.282 9.837 1.00 92.50 119 VAL A N 1
ATOM 881 C CA . VAL A 1 119 ? -1.046 0.663 10.434 1.00 92.50 119 VAL A CA 1
ATOM 882 C C . VAL A 1 119 ? 0.011 -0.411 10.168 1.00 92.50 119 VAL A C 1
ATOM 884 O O . VAL A 1 119 ? 1.066 -0.094 9.628 1.00 92.50 119 VAL A O 1
ATOM 887 N N . GLN A 1 120 ? -0.307 -1.680 10.447 1.00 93.00 120 GLN A N 1
ATOM 888 C CA . GLN A 1 120 ? 0.596 -2.804 10.177 1.00 93.00 120 GLN A CA 1
ATOM 889 C C . GLN A 1 120 ? 0.964 -2.922 8.694 1.00 93.00 120 GLN A C 1
ATOM 891 O O . GLN A 1 120 ? 2.107 -3.223 8.373 1.00 93.00 120 GLN A O 1
ATOM 896 N N . LEU A 1 121 ? 0.010 -2.706 7.784 1.00 96.12 121 LEU A N 1
ATOM 897 C CA . LEU A 1 121 ? 0.273 -2.763 6.345 1.00 96.12 121 LEU A CA 1
ATOM 898 C C . LEU A 1 121 ? 1.211 -1.636 5.906 1.00 96.12 121 LEU A C 1
ATOM 900 O O . LEU A 1 121 ? 2.137 -1.881 5.140 1.00 96.12 121 LEU A O 1
ATOM 904 N N . VAL A 1 122 ? 1.021 -0.417 6.413 1.00 94.31 122 VAL A N 1
ATOM 905 C CA . VAL A 1 122 ? 1.925 0.694 6.096 1.00 94.31 122 VAL A CA 1
ATOM 906 C C . VAL A 1 122 ? 3.335 0.398 6.615 1.00 94.31 122 VAL A C 1
ATOM 908 O O . VAL A 1 122 ? 4.287 0.545 5.857 1.00 94.31 122 VAL A O 1
ATOM 911 N N . ASP A 1 123 ? 3.471 -0.049 7.866 1.00 90.81 123 ASP A N 1
ATOM 912 C CA . ASP A 1 123 ? 4.775 -0.278 8.510 1.00 90.81 123 ASP A CA 1
ATOM 913 C C . ASP A 1 123 ? 5.530 -1.500 7.987 1.00 90.81 123 ASP A C 1
ATOM 915 O O . ASP A 1 123 ? 6.741 -1.454 7.809 1.00 90.81 123 ASP A O 1
ATOM 919 N N . HIS A 1 124 ? 4.831 -2.607 7.752 1.00 93.56 124 HIS A N 1
ATOM 920 C CA . HIS A 1 124 ? 5.486 -3.892 7.501 1.00 93.56 124 HIS A CA 1
ATOM 921 C C . HIS A 1 124 ? 5.347 -4.381 6.063 1.00 93.56 124 HIS A C 1
ATOM 923 O O . HIS A 1 124 ? 6.008 -5.347 5.695 1.00 93.56 124 HIS A O 1
ATOM 929 N N . VAL A 1 125 ? 4.487 -3.759 5.253 1.00 94.81 125 VAL A N 1
ATOM 930 C CA . VAL A 1 125 ? 4.225 -4.209 3.878 1.00 94.81 125 VAL A CA 1
ATOM 931 C C . VAL A 1 125 ? 4.573 -3.129 2.860 1.00 94.81 125 VAL A C 1
ATOM 933 O O . VAL A 1 125 ? 5.294 -3.406 1.907 1.00 94.81 125 VAL A O 1
ATOM 936 N N . MET A 1 126 ? 4.094 -1.899 3.050 1.00 94.56 126 MET A N 1
ATOM 937 C CA . MET A 1 126 ? 4.317 -0.811 2.090 1.00 94.56 126 MET A CA 1
ATOM 938 C C . MET A 1 126 ? 5.643 -0.080 2.311 1.00 94.56 126 MET A C 1
ATOM 940 O O . MET A 1 126 ? 6.253 0.362 1.346 1.00 94.56 126 MET A O 1
ATOM 944 N N . LEU A 1 127 ? 6.088 0.059 3.563 1.00 93.25 127 LEU A N 1
ATOM 945 C CA . LEU A 1 127 ? 7.360 0.692 3.927 1.00 93.25 127 LEU A CA 1
ATOM 946 C C . LEU A 1 127 ? 8.160 -0.197 4.894 1.00 93.25 127 LEU A C 1
ATOM 948 O O . LEU A 1 127 ? 8.498 0.255 5.990 1.00 93.25 127 LEU A O 1
ATOM 952 N N . PRO A 1 128 ? 8.443 -1.459 4.515 1.00 92.62 128 PRO A N 1
ATOM 953 C CA . PRO A 1 128 ? 9.037 -2.436 5.414 1.00 92.62 128 PRO A CA 1
ATOM 954 C C . PRO A 1 128 ? 10.425 -2.014 5.896 1.00 92.62 128 PRO A C 1
ATOM 956 O O . PRO A 1 128 ? 11.177 -1.322 5.207 1.00 92.62 128 PRO A O 1
ATOM 959 N N . GLU A 1 129 ? 10.802 -2.508 7.074 1.00 88.62 129 GLU A N 1
ATOM 960 C CA . GLU A 1 129 ? 12.118 -2.256 7.669 1.00 88.62 129 GLU A CA 1
ATOM 961 C C . GLU A 1 129 ? 13.281 -2.834 6.855 1.00 88.62 129 GLU A C 1
ATOM 963 O O . GLU A 1 129 ? 14.410 -2.372 7.001 1.00 88.62 129 GLU A O 1
ATOM 968 N N . SER A 1 130 ? 12.999 -3.789 5.964 1.00 87.88 130 SER A N 1
ATOM 969 C CA . SER A 1 130 ? 13.968 -4.326 5.009 1.00 87.88 130 SER A CA 1
ATOM 970 C C . SER A 1 130 ? 14.405 -3.311 3.950 1.00 87.88 130 SER A C 1
ATOM 972 O O . SER A 1 130 ? 15.435 -3.523 3.320 1.00 87.88 130 SER A O 1
ATOM 974 N N . LEU A 1 131 ? 13.655 -2.219 3.740 1.00 86.75 131 LEU A N 1
ATOM 975 C CA . LEU A 1 131 ? 14.087 -1.141 2.851 1.00 86.75 131 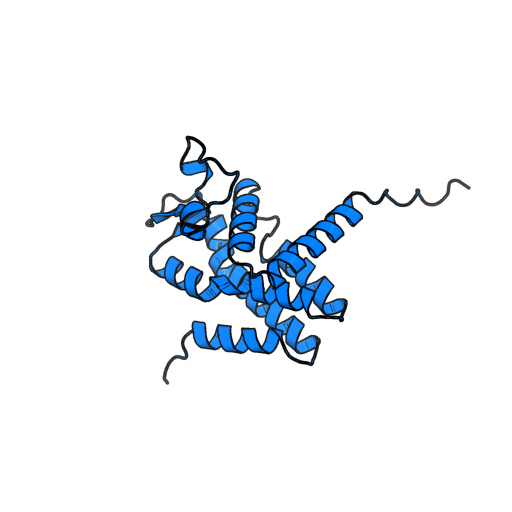LEU A CA 1
ATOM 976 C C . LEU A 1 131 ? 15.239 -0.350 3.490 1.00 86.75 131 LEU A C 1
ATOM 978 O O . LEU A 1 131 ? 15.084 0.116 4.629 1.00 86.75 131 LEU A O 1
ATOM 982 N N . PRO A 1 132 ? 16.333 -0.088 2.751 1.00 86.19 132 PRO A N 1
ATOM 983 C CA . PRO A 1 132 ? 17.349 0.884 3.133 1.00 86.19 132 PRO A CA 1
ATOM 984 C C . PRO A 1 132 ? 16.731 2.225 3.568 1.00 86.19 132 PRO A C 1
ATOM 986 O O . PRO A 1 132 ? 15.728 2.648 2.982 1.00 86.19 132 PRO A O 1
ATOM 989 N N . PRO A 1 133 ? 17.301 2.935 4.564 1.00 85.38 133 PRO A N 1
ATOM 990 C CA . PRO A 1 133 ? 16.717 4.172 5.090 1.00 85.38 133 PRO A CA 1
ATOM 991 C C . PRO A 1 133 ? 16.391 5.219 4.015 1.00 85.38 133 PRO A C 1
ATOM 993 O O . PRO A 1 133 ? 15.293 5.776 4.021 1.00 85.38 133 PRO A O 1
ATOM 996 N N . CYS A 1 134 ? 17.299 5.435 3.057 1.00 82.19 134 CYS A N 1
ATOM 997 C CA . CYS A 1 134 ? 17.089 6.368 1.948 1.00 82.19 134 CYS A CA 1
ATOM 998 C C . CYS A 1 134 ? 15.925 5.932 1.046 1.00 82.19 134 CYS A C 1
ATOM 1000 O O . CYS A 1 134 ? 15.021 6.724 0.788 1.00 82.19 134 CYS A O 1
ATOM 1002 N N . GLN A 1 135 ? 15.870 4.657 0.647 1.00 84.06 135 GLN A N 1
ATOM 1003 C CA . GLN A 1 135 ? 14.769 4.124 -0.166 1.00 84.06 135 GLN A CA 1
ATOM 1004 C C . GLN A 1 135 ? 13.431 4.172 0.577 1.00 84.06 135 GLN A C 1
ATOM 1006 O O . GLN A 1 135 ? 12.400 4.471 -0.016 1.00 84.06 135 GLN A O 1
ATOM 1011 N N . ARG A 1 136 ? 13.425 3.944 1.893 1.00 88.31 136 ARG A N 1
ATOM 1012 C CA . ARG A 1 136 ? 12.219 4.060 2.722 1.00 88.31 136 ARG A CA 1
ATOM 1013 C C . ARG A 1 136 ? 11.728 5.506 2.817 1.00 88.31 136 ARG A C 1
ATOM 1015 O O . ARG A 1 136 ? 10.518 5.741 2.802 1.00 88.31 136 ARG A O 1
ATOM 1022 N N . ALA A 1 137 ? 12.641 6.476 2.884 1.00 86.50 137 ALA A N 1
ATOM 1023 C CA . ALA A 1 137 ? 12.314 7.901 2.850 1.00 86.50 137 ALA A CA 1
ATOM 1024 C C . ALA A 1 137 ? 11.752 8.325 1.480 1.00 86.50 137 ALA A C 1
ATOM 1026 O O . ALA A 1 137 ? 10.712 8.984 1.418 1.00 86.50 137 ALA A O 1
ATOM 1027 N N . LEU A 1 138 ? 12.372 7.886 0.382 1.00 84.69 138 LEU A N 1
ATOM 1028 C CA . LEU A 1 138 ? 11.878 8.144 -0.974 1.00 84.69 138 LEU A CA 1
ATOM 1029 C C . LEU A 1 138 ? 10.531 7.445 -1.227 1.00 84.69 138 LEU A C 1
ATOM 1031 O O . LEU A 1 138 ? 9.594 8.068 -1.724 1.00 84.69 138 LEU A O 1
ATOM 1035 N N . GLY A 1 139 ? 10.383 6.189 -0.802 1.00 89.00 139 GLY A N 1
ATOM 1036 C CA . GLY A 1 139 ? 9.128 5.439 -0.854 1.00 89.00 139 GLY A CA 1
ATOM 1037 C C . GLY A 1 139 ? 8.022 6.102 -0.033 1.00 89.00 139 GLY A C 1
ATOM 1038 O O . GLY 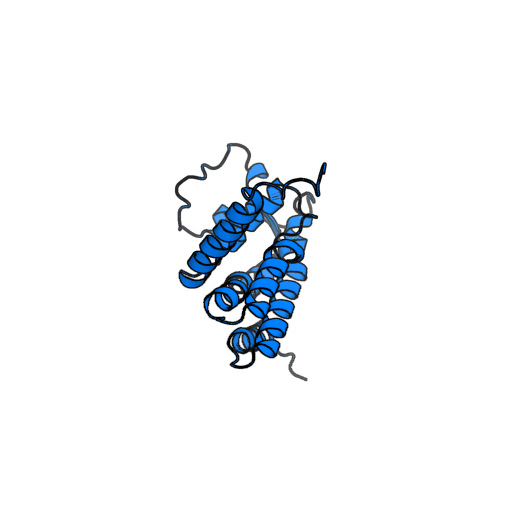A 1 139 ? 6.873 6.156 -0.464 1.00 89.00 139 GLY A O 1
ATOM 1039 N N . THR A 1 140 ? 8.364 6.705 1.109 1.00 91.06 140 THR A N 1
ATOM 1040 C CA . THR A 1 140 ? 7.433 7.525 1.899 1.00 91.06 140 THR A CA 1
ATOM 1041 C C . THR A 1 140 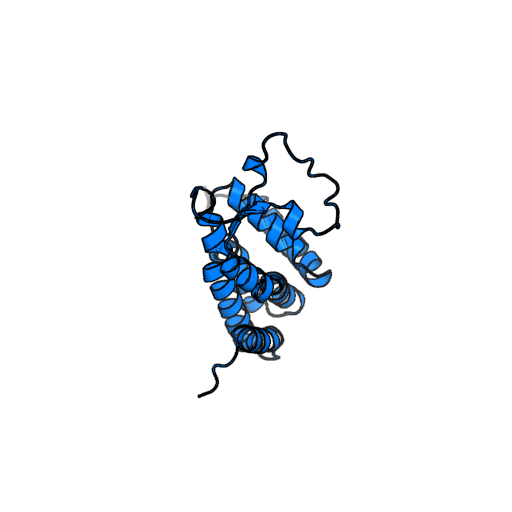? 6.929 8.727 1.101 1.00 91.06 140 THR A C 1
ATOM 1043 O O . THR A 1 140 ? 5.726 8.996 1.075 1.00 91.06 140 THR A O 1
ATOM 1046 N N . ALA A 1 141 ? 7.829 9.439 0.423 1.00 87.19 141 ALA A N 1
ATOM 1047 C CA . ALA A 1 141 ? 7.456 10.558 -0.430 1.00 87.19 141 ALA A CA 1
ATOM 1048 C C . ALA A 1 141 ? 6.610 10.104 -1.635 1.00 87.19 141 ALA A C 1
ATOM 1050 O O . ALA A 1 141 ? 5.606 10.748 -1.936 1.00 87.19 141 ALA A O 1
ATOM 1051 N N . HIS A 1 142 ? 6.932 8.968 -2.261 1.00 87.69 142 HIS A N 1
ATOM 1052 C CA . HIS A 1 142 ? 6.117 8.380 -3.328 1.00 87.69 142 HIS A CA 1
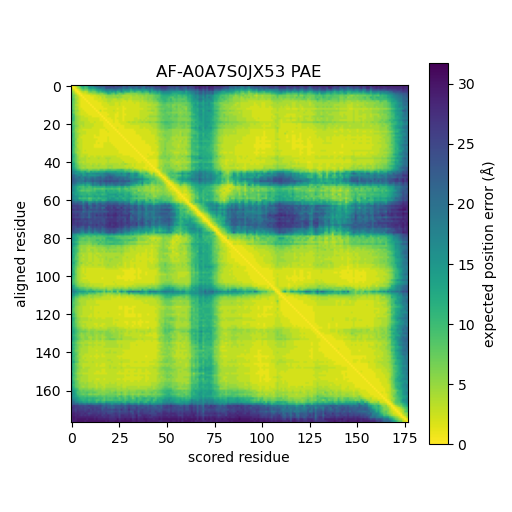ATOM 1053 C C . HIS A 1 142 ? 4.706 8.026 -2.836 1.00 87.69 142 HIS A C 1
ATOM 1055 O O . HIS A 1 142 ? 3.718 8.434 -3.448 1.00 87.69 142 HIS A O 1
ATOM 1061 N N . VAL A 1 143 ? 4.588 7.348 -1.689 1.00 92.12 143 VAL A N 1
ATOM 1062 C CA . VAL A 1 143 ? 3.286 7.059 -1.077 1.00 92.12 143 VAL A CA 1
ATOM 1063 C C . VAL A 1 143 ? 2.513 8.355 -0.870 1.00 92.12 143 VAL A C 1
ATOM 1065 O O . VAL A 1 143 ? 1.387 8.448 -1.342 1.00 92.12 143 VAL A O 1
ATOM 1068 N N . TRP A 1 144 ? 3.117 9.379 -0.262 1.00 91.00 144 TRP A N 1
ATOM 1069 C CA . TRP A 1 144 ? 2.477 10.682 -0.057 1.00 91.00 144 TRP A CA 1
ATOM 1070 C C . TRP A 1 144 ? 1.995 11.340 -1.361 1.00 91.00 144 TRP A C 1
ATOM 1072 O O . TRP A 1 144 ? 0.904 11.916 -1.388 1.00 91.00 144 TRP A O 1
ATOM 1082 N N . ALA A 1 145 ? 2.775 11.235 -2.442 1.00 86.75 145 ALA A N 1
ATOM 1083 C CA . ALA A 1 145 ? 2.436 11.774 -3.761 1.00 86.75 145 ALA A CA 1
ATOM 1084 C C . ALA A 1 145 ? 1.114 11.218 -4.302 1.00 86.75 145 ALA A C 1
ATOM 1086 O O . ALA A 1 145 ? 0.325 11.954 -4.899 1.00 86.75 145 ALA A O 1
ATOM 1087 N N . SER A 1 146 ? 0.871 9.929 -4.051 1.00 88.81 146 SER A N 1
ATOM 1088 C CA . SER A 1 146 ? -0.307 9.209 -4.533 1.00 88.81 146 SER A CA 1
ATOM 1089 C C . SER A 1 146 ? -1.599 9.509 -3.766 1.00 88.81 146 SER A C 1
ATOM 1091 O O . SER A 1 146 ? -2.680 9.116 -4.200 1.00 88.81 146 SER A O 1
ATOM 1093 N N . LEU A 1 147 ? -1.520 10.214 -2.632 1.00 91.81 147 LEU A N 1
ATOM 1094 C CA . LEU A 1 147 ? -2.660 10.377 -1.733 1.00 91.81 147 LEU A CA 1
ATOM 1095 C C . LEU A 1 147 ? -3.599 11.517 -2.147 1.00 91.81 147 LEU A C 1
ATOM 1097 O O . LEU A 1 147 ? -3.200 12.669 -2.382 1.00 91.81 147 LEU A O 1
ATOM 1101 N N . SER A 1 148 ? -4.893 11.221 -2.090 1.00 92.00 148 SER A N 1
ATOM 1102 C CA . SER A 1 148 ? -5.984 12.190 -2.059 1.00 92.00 148 SER A CA 1
ATOM 1103 C C . SER A 1 148 ? -5.945 13.035 -0.776 1.00 92.00 148 SER A C 1
ATOM 1105 O O . SER A 1 148 ? -5.160 12.790 0.144 1.00 92.00 148 SER A O 1
ATOM 1107 N N . SER A 1 149 ? -6.809 14.046 -0.673 1.00 91.25 149 SER A N 1
ATOM 1108 C CA . SER A 1 149 ? -6.965 14.827 0.564 1.00 91.25 149 SER A CA 1
ATOM 1109 C C . SER A 1 149 ? -7.374 13.950 1.756 1.00 91.25 149 SER A C 1
ATOM 1111 O O . SER A 1 149 ? -6.832 14.108 2.853 1.00 91.25 149 SER A O 1
ATOM 1113 N N . THR A 1 150 ? -8.269 12.982 1.539 1.00 92.94 150 THR A N 1
ATOM 1114 C CA . THR A 1 150 ? -8.706 12.026 2.566 1.00 92.94 150 THR A CA 1
ATOM 1115 C C . THR A 1 150 ? -7.563 11.107 2.992 1.00 92.94 150 THR A C 1
ATOM 1117 O O . THR A 1 150 ? -7.326 10.954 4.195 1.00 92.94 150 THR A O 1
ATOM 1120 N N . GLY A 1 151 ? -6.814 10.552 2.034 1.00 94.38 151 GLY A N 1
ATOM 1121 C CA . GLY A 1 151 ? -5.634 9.729 2.303 1.00 94.38 151 GLY A CA 1
ATOM 1122 C C . GLY A 1 151 ? -4.550 10.493 3.067 1.00 94.38 151 GLY A C 1
ATOM 1123 O O . GLY A 1 151 ? -4.014 9.985 4.052 1.00 94.38 151 GLY A O 1
ATOM 1124 N N . ARG A 1 152 ? -4.285 11.759 2.714 1.00 94.56 152 ARG A N 1
ATOM 1125 C CA . ARG A 1 152 ? -3.328 12.615 3.445 1.00 94.56 152 ARG A CA 1
ATOM 1126 C C . ARG A 1 152 ? -3.773 12.909 4.869 1.00 94.56 152 ARG A C 1
ATOM 1128 O O . ARG A 1 152 ? -2.965 12.832 5.791 1.00 94.56 152 ARG A O 1
ATOM 1135 N N . ALA A 1 153 ? -5.053 13.201 5.085 1.00 92.75 153 ALA A N 1
ATOM 1136 C CA . ALA A 1 153 ? -5.575 13.387 6.436 1.00 92.75 153 ALA A CA 1
ATOM 1137 C C . ALA A 1 153 ? -5.440 12.099 7.272 1.00 92.75 153 ALA A C 1
ATOM 1139 O O . ALA A 1 153 ? -5.109 12.156 8.458 1.00 92.75 153 ALA A O 1
ATOM 1140 N N . ALA A 1 154 ? -5.659 10.930 6.657 1.00 93.88 154 ALA A N 1
ATOM 1141 C CA . ALA A 1 154 ? -5.425 9.629 7.280 1.00 93.88 154 ALA A CA 1
ATOM 1142 C C . ALA A 1 154 ? -3.953 9.431 7.656 1.00 93.88 154 ALA A C 1
ATOM 1144 O O . ALA A 1 154 ? -3.661 9.061 8.793 1.00 93.88 154 ALA A O 1
ATOM 1145 N N . TRP A 1 155 ? -3.047 9.741 6.728 1.00 94.81 155 TRP A N 1
ATOM 1146 C CA . TRP A 1 155 ? -1.603 9.676 6.918 1.00 94.81 155 TRP A CA 1
ATOM 1147 C C . TRP A 1 155 ? -1.141 10.531 8.096 1.00 94.81 155 TRP A C 1
ATOM 1149 O O . TRP A 1 155 ? -0.454 10.038 8.986 1.00 94.81 155 TRP A O 1
ATOM 1159 N N . VAL A 1 156 ? -1.578 11.792 8.163 1.00 93.00 156 VAL A N 1
ATOM 1160 C CA . VAL A 1 156 ? -1.240 12.699 9.272 1.00 93.00 156 VAL A CA 1
ATOM 1161 C C . VAL A 1 156 ? -1.716 12.133 10.611 1.00 93.00 156 VAL A C 1
ATOM 1163 O O . VAL A 1 156 ? -0.946 12.102 11.569 1.00 93.00 156 VAL A O 1
ATOM 1166 N N . ARG A 1 157 ? -2.953 11.620 10.690 1.00 91.00 157 ARG A N 1
ATOM 1167 C CA . ARG A 1 157 ? -3.470 10.985 11.918 1.00 91.00 157 ARG A CA 1
ATOM 1168 C C . ARG A 1 157 ? -2.680 9.739 12.308 1.00 91.00 157 ARG A C 1
ATOM 1170 O O . ARG A 1 157 ? -2.485 9.483 13.495 1.00 91.00 157 ARG A O 1
ATOM 1177 N N . LEU A 1 158 ? -2.267 8.947 11.327 1.00 90.38 158 LEU A N 1
ATOM 1178 C CA . LEU A 1 158 ? -1.458 7.756 11.537 1.00 90.38 158 LEU A CA 1
ATOM 1179 C C . LEU A 1 158 ? -0.076 8.135 12.092 1.00 90.38 158 LEU A C 1
ATOM 1181 O O . LEU A 1 158 ? 0.331 7.586 13.115 1.00 90.38 158 LEU A O 1
ATOM 1185 N N . MET A 1 159 ? 0.594 9.125 11.500 1.00 88.94 159 MET A N 1
ATOM 1186 C CA . MET A 1 159 ? 1.892 9.615 11.976 1.00 88.94 159 MET A CA 1
ATOM 1187 C C . MET A 1 159 ? 1.805 10.273 13.355 1.00 88.94 159 MET A C 1
ATOM 1189 O O . MET A 1 159 ? 2.654 10.024 14.206 1.00 88.94 159 MET A O 1
ATOM 1193 N N . ASP A 1 160 ? 0.750 11.041 13.631 1.00 87.31 160 ASP A N 1
ATOM 1194 C CA . ASP A 1 160 ? 0.520 11.615 14.960 1.00 87.31 160 ASP A CA 1
ATOM 1195 C C . ASP A 1 160 ? 0.324 10.528 16.031 1.00 87.31 160 ASP A C 1
ATOM 1197 O O . ASP A 1 160 ? 0.882 10.619 17.125 1.00 87.31 160 ASP A O 1
ATOM 1201 N N . ARG A 1 161 ? -0.409 9.452 15.708 1.00 82.56 161 ARG A N 1
ATOM 1202 C CA . ARG A 1 161 ? -0.535 8.284 16.596 1.00 82.56 161 ARG A CA 1
ATOM 1203 C C . ARG A 1 161 ? 0.818 7.626 16.857 1.00 82.56 161 ARG A C 1
ATOM 1205 O O . ARG A 1 161 ? 1.095 7.299 18.007 1.00 82.56 161 ARG A O 1
ATOM 1212 N N . ARG A 1 162 ? 1.657 7.461 15.829 1.00 82.81 162 ARG A N 1
ATOM 1213 C CA . ARG A 1 162 ? 3.015 6.911 15.987 1.00 82.81 162 ARG A CA 1
ATOM 1214 C C . ARG A 1 162 ? 3.868 7.780 16.901 1.00 82.81 162 ARG A C 1
ATOM 1216 O O . ARG A 1 162 ? 4.424 7.267 17.866 1.00 82.81 162 ARG A O 1
ATOM 1223 N N . ARG A 1 163 ? 3.891 9.092 16.649 1.00 83.50 163 ARG A N 1
ATOM 1224 C CA . ARG A 1 163 ? 4.614 10.063 17.477 1.00 83.50 163 ARG A CA 1
ATOM 1225 C C . ARG A 1 163 ? 4.205 9.945 18.943 1.00 83.50 163 ARG A C 1
ATOM 1227 O O . ARG A 1 163 ? 5.070 9.812 19.794 1.00 83.50 163 ARG A O 1
ATOM 1234 N N . LYS A 1 164 ? 2.899 9.918 19.231 1.00 81.94 164 LYS A N 1
ATOM 1235 C CA . LYS A 1 164 ? 2.374 9.791 20.602 1.00 81.94 164 LYS A CA 1
ATOM 1236 C C . LYS A 1 164 ? 2.843 8.522 21.310 1.00 81.94 164 LYS A C 1
ATOM 1238 O O . LYS A 1 164 ? 3.156 8.588 22.491 1.00 81.94 164 LYS A O 1
ATOM 1243 N N . VAL A 1 165 ? 2.894 7.391 20.604 1.00 79.12 165 VAL A N 1
ATOM 1244 C CA . VAL A 1 165 ? 3.390 6.119 21.158 1.00 79.12 165 VAL A CA 1
ATOM 1245 C C . VAL A 1 165 ? 4.894 6.185 21.428 1.00 79.12 165 VAL A C 1
ATOM 1247 O O . VAL A 1 165 ? 5.336 5.727 22.471 1.00 79.12 165 VAL A O 1
ATOM 1250 N N . GLN A 1 166 ? 5.672 6.793 20.531 1.00 74.69 166 GLN A N 1
ATOM 1251 C CA . GLN A 1 166 ? 7.125 6.937 20.686 1.00 74.69 166 GLN A CA 1
ATOM 1252 C C . GLN A 1 166 ? 7.517 7.907 21.807 1.00 74.69 166 GLN A C 1
ATOM 1254 O O . GLN A 1 166 ? 8.545 7.723 22.448 1.00 74.69 166 GLN A O 1
ATOM 1259 N N . THR A 1 167 ? 6.709 8.942 22.048 1.00 77.31 167 THR A N 1
ATOM 1260 C CA . THR A 1 167 ? 6.938 9.923 23.120 1.00 77.31 167 THR A CA 1
ATOM 1261 C C . THR A 1 167 ? 6.305 9.524 24.452 1.00 77.31 167 THR A C 1
ATOM 1263 O O . THR A 1 167 ? 6.488 10.230 25.441 1.00 77.31 167 THR A O 1
ATOM 1266 N N . ALA A 1 168 ? 5.516 8.447 24.493 1.00 72.06 168 ALA A N 1
ATOM 1267 C CA . ALA A 1 168 ? 4.960 7.949 25.741 1.00 72.06 168 ALA A CA 1
ATOM 1268 C C . ALA A 1 168 ? 6.105 7.384 26.591 1.00 72.06 168 ALA A C 1
ATOM 1270 O O . ALA A 1 168 ? 6.814 6.477 26.158 1.00 72.06 168 ALA A O 1
ATOM 1271 N N . ALA A 1 169 ? 6.301 7.944 27.788 1.00 60.47 169 ALA A N 1
ATOM 1272 C CA . ALA A 1 169 ? 7.299 7.449 28.726 1.00 60.47 169 ALA A CA 1
ATOM 1273 C C . ALA A 1 169 ? 7.068 5.948 28.993 1.00 60.47 169 ALA A C 1
ATOM 1275 O O . ALA A 1 169 ? 5.908 5.530 29.105 1.00 60.47 169 ALA A O 1
ATOM 1276 N N . PRO A 1 170 ? 8.134 5.132 29.094 1.00 66.50 170 PRO A N 1
ATOM 1277 C CA . PRO A 1 170 ? 7.979 3.732 29.454 1.00 66.50 170 PRO A CA 1
ATOM 1278 C C . PRO A 1 170 ? 7.250 3.630 30.803 1.00 66.50 170 PRO A C 1
ATOM 1280 O O . PRO A 1 170 ? 7.451 4.489 31.670 1.00 66.50 170 PRO A O 1
ATOM 1283 N N . PRO A 1 171 ? 6.389 2.614 30.995 1.00 62.38 171 PRO A N 1
ATOM 1284 C CA . PRO A 1 171 ? 5.740 2.405 32.281 1.00 62.38 171 PRO A CA 1
ATOM 1285 C C . PRO A 1 171 ? 6.812 2.290 33.377 1.00 62.38 171 PRO A C 1
ATOM 1287 O O . PRO A 1 171 ? 7.875 1.712 33.120 1.00 62.38 171 PRO A O 1
ATOM 1290 N N . PRO A 1 172 ? 6.571 2.845 34.582 1.00 60.78 172 PRO A N 1
ATOM 1291 C CA . PRO A 1 172 ? 7.518 2.713 35.679 1.00 60.78 172 PRO A CA 1
ATOM 1292 C C . PRO A 1 172 ? 7.806 1.223 35.916 1.00 60.78 172 PRO A C 1
ATOM 1294 O O . PRO A 1 172 ? 6.886 0.404 35.798 1.00 60.78 172 PRO A O 1
ATOM 1297 N N . PRO A 1 173 ? 9.063 0.849 36.216 1.00 64.38 173 PRO A N 1
ATOM 1298 C CA . PRO A 1 173 ? 9.404 -0.542 36.474 1.00 64.38 173 PRO A CA 1
ATOM 1299 C C . PRO A 1 173 ? 8.496 -1.088 37.586 1.00 64.38 173 PRO A C 1
ATOM 1301 O O . PRO A 1 173 ? 8.214 -0.359 38.544 1.00 64.38 173 PRO A O 1
ATOM 1304 N N . PRO A 1 174 ? 8.012 -2.339 37.478 1.00 66.75 174 PRO A N 1
ATOM 1305 C CA . PRO A 1 174 ? 7.159 -2.916 38.503 1.00 66.75 174 PRO A CA 1
ATOM 1306 C C . PRO A 1 174 ? 7.921 -2.949 39.833 1.00 66.75 174 PRO A C 1
ATOM 1308 O O . PRO A 1 174 ? 8.918 -3.650 39.952 1.00 66.75 174 PRO A O 1
ATOM 1311 N N . GLY A 1 175 ? 7.451 -2.136 40.784 1.00 63.50 175 GLY A N 1
ATOM 1312 C CA . GLY A 1 175 ? 7.727 -2.159 42.222 1.00 63.50 175 GLY A CA 1
ATOM 1313 C C . GLY A 1 175 ? 9.152 -2.487 42.679 1.00 63.50 175 GLY A C 1
ATOM 1314 O O . GLY A 1 175 ? 9.539 -3.648 42.759 1.00 63.50 175 GLY A O 1
ATOM 1315 N N . ARG A 1 176 ? 9.859 -1.481 43.204 1.00 51.16 176 ARG A N 1
ATOM 1316 C CA . ARG A 1 176 ? 10.512 -1.681 44.505 1.00 51.16 176 ARG A CA 1
ATOM 1317 C C . ARG A 1 176 ? 9.478 -1.305 45.564 1.00 51.16 176 ARG A C 1
ATOM 1319 O O . ARG A 1 176 ? 9.219 -0.119 45.752 1.00 51.16 176 ARG A O 1
ATOM 1326 N N . ALA A 1 177 ? 8.818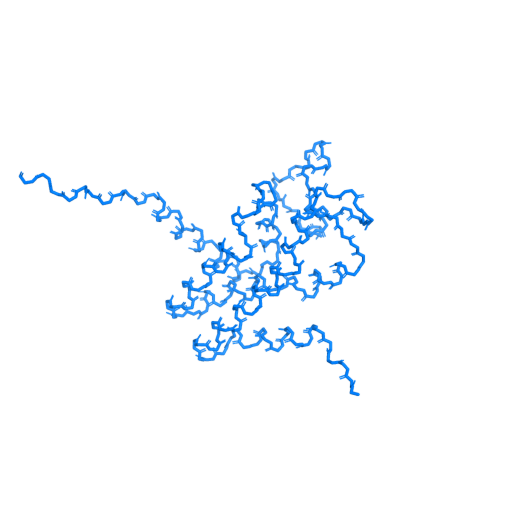 -2.323 46.115 1.00 53.69 177 ALA A N 1
ATOM 1327 C CA . ALA A 1 177 ? 8.146 -2.224 47.407 1.00 53.69 177 ALA A CA 1
ATOM 1328 C C . ALA A 1 177 ? 9.201 -2.144 48.518 1.00 53.69 177 ALA A C 1
ATOM 1330 O O . ALA A 1 177 ? 10.301 -2.711 48.307 1.00 53.69 177 ALA A O 1
#

Sequence (177 aa):
RASVPMADVLAAVGERARDRHPGVRKDAVTGLAQVFCSTVVKMWMGCDDDGEGAPLALTDLFGNRRLHGLRPGEDETSTRLATVTPADRAVLDAAHWVPDAVLCAFASSGDRSVQLRVVQLVDHVMLPESLPPCQRALGTAHVWASLSSTGRAAWVRLMDRRRKVQTAAPPPPPGRA

Foldseek 3Di:
DDDDDPLVVLVVLLVQCVDPDLVSVLVSLLVLLQLCLVQPVVQQVAAVDPDPAAFDFLVVLQPPVDPPPDDPDPDSSLGGRGGDDPVSVVSCVSSLQSLQSLLLSLQPDPDPVSVVSSLCSVDPRQQRPPRDPSNSVSSVSSSVSSHDPSSVVSVVVSVVVVVCVVPPDDDDPPDPD

Nearest PDB structures (foldseek):
  5h78-assembly1_B  TM=2.766E-01  e=9.766E-01  Homo sapiens
  7mwq-assembly2_B-2  TM=2.724E-01  e=2.628E+00  synthetic construct
  7mwq-assembly2_C  TM=2.615E-01  e=3.593E+00  synthetic construct
  5cwk-assembly1_A  TM=2.183E-01  e=3.785E+00  synthetic construct

Radius of gyration: 18.23 Å; Cα contacts (8 Å, |Δi|>4): 179; chains: 1; bounding box: 44×41×70 Å

Solvent-accessible surface area (backbone atoms only — not comparable to full-atom values): 10019 Å² total; per-residue (Å²): 131,87,79,78,56,69,57,60,55,50,51,58,40,54,57,34,32,69,43,91,51,63,68,52,18,44,54,28,37,48,54,48,40,51,50,45,23,70,56,55,45,49,38,38,72,46,45,88,52,92,60,91,48,47,74,40,39,58,69,73,73,38,66,93,56,76,65,89,82,72,72,84,59,97,51,69,75,81,44,49,44,20,50,37,40,77,68,50,48,55,49,47,68,64,47,46,56,44,58,21,55,38,30,33,38,38,58,73,41,90,46,64,69,44,35,54,48,39,52,50,41,47,49,63,42,61,50,30,82,88,44,55,68,68,51,39,53,47,49,48,51,52,49,58,65,42,34,48,75,62,17,44,55,26,47,53,54,52,52,51,53,50,51,53,60,72,69,48,74,77,78,77,77,86,70,90,124

pLDDT: mean 80.38, std 15.54, range [38.44, 96.75]